Protein AF-A0A7R8VIA2-F1 (afdb_monomer_lite)

Structure (mmCIF, N/CA/C/O backbone):
data_AF-A0A7R8VIA2-F1
#
_entry.id   AF-A0A7R8VIA2-F1
#
loop_
_atom_site.group_PDB
_atom_site.id
_atom_site.type_symbol
_atom_site.label_atom_id
_atom_site.label_alt_id
_atom_site.label_comp_id
_atom_site.label_asym_id
_atom_site.label_entity_id
_atom_site.label_seq_id
_atom_site.pdbx_PDB_ins_code
_atom_site.Cartn_x
_atom_site.Cartn_y
_atom_site.Cartn_z
_atom_site.occupancy
_atom_site.B_iso_or_equiv
_atom_site.auth_seq_id
_atom_site.auth_comp_id
_atom_site.auth_asym_id
_atom_site.auth_atom_id
_atom_site.pdbx_PDB_model_num
ATOM 1 N N . HIS A 1 1 ? 3.087 -1.699 -45.386 1.00 63.28 1 HIS A N 1
ATOM 2 C CA . HIS A 1 1 ? 4.173 -1.044 -44.621 1.00 63.28 1 HIS A CA 1
ATOM 3 C C . HIS A 1 1 ? 3.745 -0.583 -43.228 1.00 63.28 1 HIS A C 1
ATOM 5 O O . HIS A 1 1 ? 4.389 -1.004 -42.278 1.00 63.28 1 HIS A O 1
ATOM 11 N N . LEU A 1 2 ? 2.661 0.191 -43.068 1.00 70.69 2 LEU A N 1
ATOM 12 C CA . LEU A 1 2 ? 2.213 0.675 -41.747 1.00 70.69 2 LEU A CA 1
ATOM 13 C C . LEU A 1 2 ? 1.863 -0.462 -40.761 1.00 70.69 2 LEU A C 1
ATOM 15 O O . LEU A 1 2 ? 2.287 -0.430 -39.614 1.00 70.69 2 LEU A O 1
ATOM 19 N N . THR A 1 3 ? 1.196 -1.522 -41.231 1.00 80.88 3 THR A N 1
ATOM 20 C CA . THR A 1 3 ? 0.827 -2.699 -40.417 1.00 80.88 3 THR A CA 1
ATOM 21 C C . THR A 1 3 ? 2.035 -3.473 -39.882 1.00 80.88 3 THR A C 1
ATOM 23 O O . THR A 1 3 ? 2.008 -3.947 -38.754 1.00 80.88 3 THR A O 1
ATOM 26 N N . ILE A 1 4 ? 3.114 -3.568 -40.668 1.00 80.94 4 ILE A N 1
ATOM 27 C CA . ILE A 1 4 ? 4.344 -4.268 -40.265 1.00 80.94 4 ILE A CA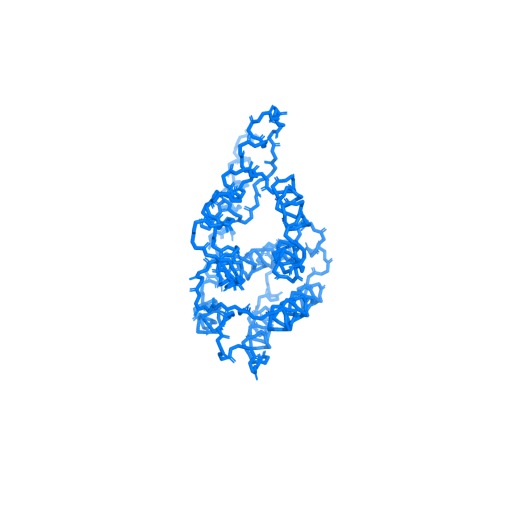 1
ATOM 28 C C . ILE A 1 4 ? 5.070 -3.465 -39.182 1.00 80.94 4 ILE A C 1
ATOM 30 O O . ILE A 1 4 ? 5.525 -4.038 -38.201 1.00 80.94 4 ILE A O 1
ATOM 34 N N . LEU A 1 5 ? 5.137 -2.137 -39.322 1.00 81.75 5 LEU A N 1
ATOM 35 C CA . LEU A 1 5 ? 5.748 -1.272 -38.311 1.00 81.75 5 LEU A CA 1
ATOM 36 C C . LEU A 1 5 ? 4.973 -1.314 -36.986 1.00 81.75 5 LEU A C 1
ATOM 38 O O . LEU A 1 5 ? 5.586 -1.425 -35.930 1.00 81.75 5 LEU A O 1
ATOM 42 N N . VAL A 1 6 ? 3.637 -1.273 -37.045 1.00 87.56 6 VAL A N 1
ATOM 43 C CA . VAL A 1 6 ? 2.776 -1.414 -35.859 1.00 87.56 6 VAL A CA 1
ATOM 44 C C . VAL A 1 6 ? 3.002 -2.767 -35.186 1.00 87.56 6 VAL A C 1
ATOM 46 O O . VAL A 1 6 ? 3.189 -2.811 -33.975 1.00 87.56 6 VAL A O 1
ATOM 49 N N . PHE A 1 7 ? 3.059 -3.850 -35.963 1.00 89.94 7 PHE A N 1
ATOM 50 C CA . PHE A 1 7 ? 3.340 -5.184 -35.435 1.00 89.94 7 PHE A CA 1
ATOM 51 C C . PHE A 1 7 ? 4.703 -5.251 -34.732 1.00 89.94 7 PHE A C 1
ATOM 53 O O . PHE A 1 7 ? 4.770 -5.671 -33.583 1.00 89.94 7 PHE A O 1
ATOM 60 N N . VAL A 1 8 ? 5.771 -4.755 -35.367 1.00 89.56 8 VAL A N 1
ATOM 61 C CA . VAL A 1 8 ? 7.121 -4.742 -34.776 1.00 89.56 8 VAL A CA 1
ATOM 62 C C . VAL A 1 8 ? 7.165 -3.932 -33.478 1.00 89.56 8 VAL A C 1
ATOM 64 O O . VAL A 1 8 ? 7.787 -4.368 -32.513 1.00 89.56 8 VAL A O 1
ATOM 67 N N . ILE A 1 9 ? 6.496 -2.776 -33.424 1.00 89.44 9 ILE A N 1
ATOM 68 C CA . ILE A 1 9 ? 6.427 -1.961 -32.202 1.00 89.44 9 ILE A CA 1
ATOM 69 C C . ILE A 1 9 ? 5.745 -2.737 -31.073 1.00 89.44 9 ILE A C 1
ATOM 71 O O . ILE A 1 9 ? 6.287 -2.777 -29.970 1.00 89.44 9 ILE A O 1
ATOM 75 N N . ILE A 1 10 ? 4.605 -3.375 -31.352 1.00 91.38 10 ILE A N 1
ATOM 76 C CA . ILE A 1 10 ? 3.871 -4.175 -30.363 1.00 91.38 10 ILE A CA 1
ATOM 77 C C . ILE A 1 10 ? 4.747 -5.320 -29.850 1.00 91.38 10 ILE A C 1
ATOM 79 O O . ILE A 1 10 ? 4.880 -5.482 -28.642 1.00 91.38 10 ILE A O 1
ATOM 83 N N . THR A 1 11 ? 5.403 -6.069 -30.740 1.00 92.00 11 THR A N 1
ATOM 84 C CA . THR A 1 11 ? 6.266 -7.192 -30.344 1.00 92.00 11 THR A CA 1
ATOM 85 C C . THR A 1 11 ? 7.438 -6.739 -29.472 1.00 92.00 11 THR A C 1
ATOM 87 O O . THR A 1 11 ? 7.753 -7.384 -28.478 1.00 92.00 11 THR A O 1
ATOM 90 N N . VAL A 1 12 ? 8.078 -5.612 -29.801 1.00 91.06 12 VAL A N 1
ATOM 91 C CA . VAL A 1 12 ? 9.189 -5.075 -28.995 1.00 91.06 12 VAL A CA 1
ATOM 92 C C . VAL A 1 12 ? 8.703 -4.563 -27.636 1.00 91.06 12 VAL A C 1
ATOM 94 O O . VAL A 1 12 ? 9.419 -4.702 -26.647 1.00 91.06 12 VAL A O 1
ATOM 97 N N . GLN A 1 13 ? 7.501 -3.984 -27.566 1.00 92.06 13 GLN A N 1
ATOM 98 C CA . GLN A 1 13 ? 6.890 -3.576 -26.298 1.00 92.06 13 GLN A CA 1
ATOM 99 C C . GLN A 1 13 ? 6.560 -4.786 -25.424 1.00 92.06 13 GLN A C 1
ATOM 101 O O . GLN A 1 13 ? 6.952 -4.795 -24.267 1.00 92.06 13 GLN A O 1
ATOM 106 N N . GLN A 1 14 ? 5.954 -5.833 -25.985 1.00 93.56 14 GLN A N 1
ATOM 107 C CA . GLN A 1 14 ? 5.683 -7.079 -25.262 1.00 93.56 14 GLN A CA 1
ATOM 108 C C . GLN A 1 14 ? 6.968 -7.708 -24.716 1.00 93.56 14 GLN A C 1
ATOM 110 O O . GLN A 1 14 ? 7.038 -8.032 -23.537 1.00 93.56 14 GLN A O 1
ATOM 115 N N . LEU A 1 15 ? 8.023 -7.777 -25.536 1.00 94.06 15 LEU A N 1
ATOM 116 C CA . LEU A 1 15 ? 9.321 -8.287 -25.095 1.00 94.06 15 LEU A CA 1
ATOM 117 C C . LEU A 1 15 ? 9.926 -7.440 -23.964 1.00 94.06 15 LEU A C 1
ATOM 119 O O . LEU A 1 15 ? 10.522 -7.984 -23.038 1.00 94.06 15 LEU A O 1
ATOM 123 N N . ARG A 1 16 ? 9.790 -6.108 -24.029 1.00 94.50 16 ARG A N 1
ATOM 124 C CA . ARG A 1 16 ? 10.204 -5.217 -22.934 1.00 94.50 16 ARG A CA 1
ATOM 125 C C . ARG A 1 16 ? 9.416 -5.523 -21.662 1.00 94.50 16 ARG A C 1
ATOM 127 O O . ARG A 1 16 ? 10.020 -5.548 -20.596 1.00 94.50 16 ARG A O 1
ATOM 134 N N . ASP A 1 17 ? 8.106 -5.709 -21.773 1.00 94.44 17 ASP A N 1
ATOM 135 C CA . ASP A 1 17 ? 7.217 -5.905 -20.628 1.00 94.44 17 ASP A CA 1
ATOM 136 C C . ASP A 1 17 ? 7.518 -7.239 -19.930 1.00 94.44 17 ASP A C 1
ATOM 138 O O . ASP A 1 17 ? 7.691 -7.267 -18.714 1.00 94.44 17 ASP A O 1
ATOM 142 N N . GLU A 1 18 ? 7.711 -8.311 -20.703 1.00 95.00 18 GLU A N 1
ATOM 143 C CA . GLU A 1 18 ? 8.155 -9.617 -20.201 1.00 95.00 18 GLU A CA 1
ATOM 144 C C . GLU A 1 18 ? 9.548 -9.538 -19.556 1.00 95.00 18 GLU A C 1
ATOM 146 O O . GLU A 1 18 ? 9.759 -10.032 -18.451 1.00 95.00 18 GLU A O 1
ATOM 151 N N . ALA A 1 19 ? 10.507 -8.864 -20.200 1.00 93.56 19 ALA A N 1
ATOM 152 C CA . ALA A 1 19 ? 11.848 -8.694 -19.641 1.00 93.56 19 ALA A CA 1
ATOM 153 C C . ALA A 1 19 ? 11.838 -7.892 -18.328 1.00 93.56 19 ALA A C 1
ATOM 155 O O . ALA A 1 19 ? 12.558 -8.234 -17.392 1.00 93.56 19 ALA A O 1
ATOM 156 N N . ALA A 1 20 ? 11.015 -6.842 -18.243 1.00 94.81 20 ALA A N 1
ATOM 157 C CA . ALA A 1 20 ? 10.833 -6.067 -17.020 1.00 94.81 20 ALA A CA 1
ATOM 158 C C . ALA A 1 20 ? 10.261 -6.930 -15.888 1.00 94.81 20 ALA A C 1
ATOM 160 O O . ALA A 1 20 ? 10.708 -6.806 -14.750 1.00 94.81 20 ALA A O 1
ATOM 161 N N . GLN A 1 21 ? 9.321 -7.825 -16.204 1.00 94.56 21 GLN A N 1
ATOM 162 C CA . GLN A 1 21 ? 8.771 -8.762 -15.234 1.00 94.56 21 GLN A CA 1
ATOM 163 C C . GLN A 1 21 ? 9.859 -9.680 -14.666 1.00 94.56 21 GLN A C 1
ATOM 165 O O . GLN A 1 21 ? 9.973 -9.764 -13.450 1.00 94.56 21 GLN A O 1
ATOM 170 N N . PHE A 1 22 ? 10.705 -10.289 -15.503 1.00 93.75 22 PHE A N 1
ATOM 171 C CA . PHE A 1 22 ? 11.787 -11.159 -15.017 1.00 93.75 22 PHE A CA 1
ATOM 172 C C . PHE A 1 22 ? 12.770 -10.436 -14.087 1.00 93.75 22 PHE A C 1
ATOM 174 O O . PHE A 1 22 ? 13.149 -10.985 -13.056 1.00 93.75 22 PHE A O 1
ATOM 181 N N . LEU A 1 23 ? 13.142 -9.191 -14.411 1.00 94.00 23 LEU A N 1
ATOM 182 C CA . LEU A 1 23 ? 14.004 -8.377 -13.544 1.00 94.00 23 LEU A CA 1
ATOM 183 C C . LEU A 1 23 ? 13.354 -8.112 -12.179 1.00 94.00 23 LEU A C 1
ATOM 185 O O . LEU A 1 23 ? 14.008 -8.146 -11.140 1.00 94.00 23 LEU A O 1
ATOM 189 N N . LEU A 1 24 ? 12.056 -7.814 -12.165 1.00 96.75 24 LEU A N 1
ATOM 190 C CA . LEU A 1 24 ? 11.350 -7.531 -10.919 1.00 96.75 24 LEU A CA 1
ATOM 191 C C . LEU A 1 24 ? 11.033 -8.804 -10.129 1.00 96.75 24 LEU A C 1
ATOM 193 O O . LEU A 1 24 ? 11.000 -8.748 -8.907 1.00 96.75 24 LEU A O 1
ATOM 197 N N . GLU A 1 25 ? 10.827 -9.947 -10.778 1.00 95.81 25 GLU A N 1
ATOM 198 C CA . GLU A 1 25 ? 10.561 -11.217 -10.095 1.00 95.81 25 GLU A CA 1
ATOM 199 C C . GLU A 1 25 ? 11.692 -11.608 -9.141 1.00 95.81 25 GLU A C 1
ATOM 201 O O . GLU A 1 25 ? 11.410 -11.942 -7.992 1.00 95.81 25 GLU A O 1
ATOM 206 N N . GLU A 1 26 ? 12.949 -11.505 -9.578 1.00 92.69 26 GLU A N 1
ATOM 207 C CA . GLU A 1 26 ? 14.117 -11.793 -8.737 1.00 92.69 26 GLU A CA 1
ATOM 208 C C . GLU A 1 26 ? 14.179 -10.849 -7.526 1.00 92.69 26 GLU A C 1
ATOM 210 O O . GLU A 1 26 ? 14.157 -11.299 -6.379 1.00 92.69 26 GLU A O 1
ATOM 215 N N . ALA A 1 27 ? 14.109 -9.535 -7.768 1.00 95.62 27 ALA A N 1
ATOM 216 C CA . ALA A 1 27 ? 14.149 -8.532 -6.705 1.00 95.62 27 ALA A CA 1
ATOM 217 C C . ALA A 1 27 ? 13.008 -8.693 -5.681 1.00 95.62 27 ALA A C 1
ATOM 219 O O . ALA A 1 27 ? 13.196 -8.512 -4.477 1.00 95.62 27 ALA A O 1
ATOM 220 N N . PHE A 1 28 ? 11.800 -9.035 -6.139 1.00 97.19 28 PHE A N 1
ATOM 221 C CA . PHE A 1 28 ? 10.649 -9.219 -5.254 1.00 97.19 28 PHE A CA 1
ATOM 222 C C . PHE A 1 28 ? 10.644 -10.573 -4.542 1.00 97.19 28 PHE A C 1
ATOM 224 O O . PHE A 1 28 ? 10.012 -10.679 -3.489 1.00 97.19 28 PHE A O 1
ATOM 231 N N . LEU A 1 29 ? 11.340 -11.582 -5.070 1.00 96.75 29 LEU A N 1
ATOM 232 C CA . LEU A 1 29 ? 11.531 -12.856 -4.386 1.00 96.75 29 LEU A CA 1
ATOM 233 C C . LEU A 1 29 ? 12.382 -12.668 -3.124 1.00 96.75 29 LEU A C 1
ATOM 235 O O . LEU A 1 29 ? 11.986 -13.130 -2.053 1.00 96.75 29 LEU A O 1
ATOM 239 N N . ASP A 1 30 ? 13.475 -11.911 -3.227 1.00 96.38 30 ASP A N 1
ATOM 240 C CA . ASP A 1 30 ? 14.340 -11.572 -2.087 1.00 96.38 30 ASP A CA 1
ATOM 241 C C . ASP A 1 30 ? 13.606 -10.751 -1.018 1.00 96.38 30 ASP A C 1
ATOM 243 O O . ASP A 1 30 ? 13.861 -10.871 0.183 1.00 96.38 30 ASP A O 1
ATOM 247 N N . LEU A 1 31 ? 12.644 -9.933 -1.448 1.00 97.62 31 LEU A N 1
ATOM 248 C CA . LEU A 1 31 ? 11.869 -9.050 -0.580 1.00 97.62 31 LEU A CA 1
ATOM 249 C C . LEU A 1 31 ? 10.593 -9.676 -0.013 1.00 97.62 31 LEU A C 1
ATOM 251 O O . LEU A 1 31 ? 9.909 -9.045 0.800 1.00 97.62 31 LEU A O 1
ATOM 255 N N . GLU A 1 32 ? 10.251 -10.904 -0.403 1.00 96.25 32 GLU A N 1
ATOM 256 C CA . GLU A 1 32 ? 8.957 -11.512 -0.085 1.00 96.25 32 GLU A CA 1
ATOM 257 C C . GLU A 1 32 ? 8.703 -11.580 1.430 1.00 96.25 32 GLU A C 1
ATOM 259 O O . GLU A 1 32 ? 7.605 -11.255 1.889 1.00 96.25 32 GLU A O 1
ATOM 264 N N . LEU A 1 33 ? 9.720 -11.914 2.232 1.00 95.38 33 LEU A N 1
ATOM 265 C CA . LEU A 1 33 ? 9.597 -11.957 3.695 1.00 95.38 33 LEU A CA 1
ATOM 266 C C . LEU A 1 33 ? 9.303 -10.575 4.297 1.00 95.38 33 LEU A C 1
ATOM 268 O O . LEU A 1 33 ? 8.494 -10.459 5.218 1.00 95.38 33 LEU A O 1
ATOM 272 N N . HIS A 1 34 ? 9.898 -9.515 3.751 1.00 96.56 34 HIS A N 1
ATOM 273 C CA . HIS A 1 34 ? 9.664 -8.150 4.220 1.00 96.56 34 HIS A CA 1
ATOM 274 C C . HIS A 1 34 ? 8.253 -7.669 3.875 1.00 96.56 34 HIS A C 1
ATOM 276 O O . HIS A 1 34 ? 7.601 -7.046 4.712 1.00 96.56 34 HIS A O 1
ATOM 282 N N . PHE A 1 35 ? 7.727 -8.033 2.701 1.00 96.56 35 PHE A N 1
ATOM 283 C CA . PHE A 1 35 ? 6.322 -7.779 2.370 1.00 96.56 35 PHE A CA 1
ATOM 284 C C . PHE A 1 35 ? 5.353 -8.578 3.247 1.00 96.56 35 PHE A C 1
ATOM 286 O O . PHE A 1 35 ? 4.278 -8.082 3.582 1.00 96.56 35 PHE A O 1
ATOM 293 N N . GLN A 1 36 ? 5.713 -9.801 3.645 1.00 94.81 36 GLN A N 1
ATOM 294 C CA . GLN A 1 36 ? 4.905 -10.601 4.567 1.00 94.81 36 GLN A CA 1
ATOM 295 C C . GLN A 1 36 ? 4.901 -10.040 5.995 1.00 94.81 36 GLN A C 1
ATOM 297 O O . GLN A 1 36 ? 3.915 -10.221 6.712 1.00 94.81 36 GLN A O 1
ATOM 302 N N . ASP A 1 37 ? 5.955 -9.342 6.403 1.00 95.38 37 ASP A N 1
ATOM 303 C CA . ASP A 1 37 ? 6.008 -8.705 7.714 1.00 95.38 37 ASP A CA 1
ATOM 304 C C . ASP A 1 37 ? 5.120 -7.453 7.806 1.00 95.38 37 ASP A C 1
ATOM 306 O O . ASP A 1 37 ? 4.726 -7.089 8.915 1.00 95.38 37 ASP A O 1
ATOM 310 N N . LEU A 1 38 ? 4.763 -6.810 6.687 1.00 96.31 38 LEU A N 1
ATOM 311 C CA . LEU A 1 38 ? 3.926 -5.603 6.681 1.00 96.31 38 LEU A CA 1
ATOM 312 C C . LEU A 1 38 ? 2.567 -5.829 7.361 1.00 96.31 38 LEU A C 1
ATOM 314 O O . LEU A 1 38 ? 1.916 -6.858 7.177 1.00 96.31 38 LEU A O 1
ATOM 318 N N . VAL A 1 39 ? 2.119 -4.821 8.118 1.00 94.81 39 VAL A N 1
ATOM 319 C CA . VAL A 1 39 ? 0.818 -4.815 8.819 1.00 94.81 39 VAL A CA 1
ATOM 320 C C . VAL A 1 39 ? 0.647 -6.031 9.751 1.00 94.81 39 VAL A C 1
ATOM 322 O O . VAL A 1 39 ? -0.419 -6.634 9.876 1.00 94.81 39 VAL A O 1
ATOM 325 N N . THR A 1 40 ? 1.732 -6.404 10.431 1.00 94.19 40 THR A N 1
ATOM 326 C CA . THR A 1 40 ? 1.758 -7.414 11.500 1.00 94.19 40 THR A CA 1
ATOM 327 C C . THR A 1 40 ? 2.183 -6.788 12.829 1.00 94.19 40 THR A C 1
ATOM 329 O O . THR A 1 40 ? 2.677 -5.659 12.875 1.00 94.19 40 THR A O 1
ATOM 332 N N . SER A 1 41 ? 2.070 -7.537 13.931 1.00 90.38 41 SER A N 1
ATOM 333 C CA . SER A 1 41 ? 2.577 -7.093 15.238 1.00 90.38 41 SER A CA 1
ATOM 334 C C . SER A 1 41 ? 4.087 -6.825 15.227 1.00 90.38 41 SER A C 1
ATOM 336 O O . SER A 1 41 ? 4.547 -5.915 15.908 1.00 90.38 41 SER A O 1
ATOM 338 N N . LYS A 1 42 ? 4.862 -7.577 14.429 1.00 90.06 42 LYS A N 1
ATOM 339 C CA . LYS A 1 42 ? 6.310 -7.367 14.267 1.00 90.06 42 LYS A CA 1
ATOM 340 C C . LYS A 1 42 ? 6.602 -6.043 13.561 1.00 90.06 42 LYS A C 1
ATOM 342 O O . LYS A 1 42 ? 7.511 -5.321 13.963 1.00 90.06 42 LYS A O 1
ATOM 347 N N . TRP A 1 43 ? 5.819 -5.721 12.532 1.00 94.94 43 TRP A N 1
ATOM 348 C CA . TRP A 1 43 ? 5.951 -4.468 11.794 1.00 94.94 43 TRP A CA 1
ATOM 349 C C . TRP A 1 43 ? 5.636 -3.248 12.655 1.00 94.94 43 TRP A C 1
ATOM 351 O O . TRP A 1 43 ? 6.352 -2.265 12.543 1.00 94.94 43 TRP A O 1
ATOM 361 N N . LEU A 1 44 ? 4.659 -3.301 13.568 1.00 91.31 44 LEU A N 1
ATOM 362 C CA . LEU A 1 44 ? 4.365 -2.159 14.448 1.00 91.31 44 LEU A CA 1
ATOM 363 C C . LEU A 1 44 ? 5.593 -1.667 15.219 1.00 91.31 44 LEU A C 1
ATOM 365 O O . LEU A 1 44 ? 5.842 -0.467 15.283 1.00 91.31 44 LEU A O 1
ATOM 369 N N . ALA A 1 45 ? 6.396 -2.596 15.734 1.00 89.94 45 ALA A N 1
ATOM 370 C CA . ALA A 1 45 ? 7.572 -2.285 16.538 1.00 89.94 45 ALA A CA 1
ATOM 371 C C . ALA A 1 45 ? 8.835 -1.960 15.714 1.00 89.94 45 ALA A C 1
ATOM 373 O O . ALA A 1 45 ? 9.902 -1.771 16.297 1.00 89.94 45 ALA A O 1
ATOM 374 N N . SER A 1 46 ? 8.770 -1.938 14.376 1.00 92.62 46 SER A N 1
ATOM 375 C CA . SER A 1 46 ? 9.968 -1.879 13.532 1.00 92.62 46 SER A CA 1
ATOM 376 C C . SER A 1 46 ? 9.769 -1.111 12.225 1.00 92.62 46 SER A C 1
ATOM 378 O O . SER A 1 46 ? 8.739 -1.222 11.570 1.00 92.62 46 SER A O 1
ATOM 380 N N . SER A 1 47 ? 10.776 -0.354 11.785 1.00 91.06 47 SER A N 1
ATOM 381 C CA . SER A 1 47 ? 10.831 0.205 10.421 1.00 91.06 47 SER A CA 1
ATOM 382 C C . SER A 1 47 ? 11.555 -0.706 9.422 1.00 91.06 47 SER A C 1
ATOM 384 O O . SER A 1 47 ? 11.507 -0.450 8.221 1.00 91.06 47 SER A O 1
ATOM 386 N N . ILE A 1 48 ? 12.164 -1.801 9.900 1.00 95.00 48 ILE A N 1
ATOM 387 C CA . ILE A 1 48 ? 13.049 -2.673 9.113 1.00 95.00 48 ILE A CA 1
ATOM 388 C C . ILE A 1 48 ? 12.412 -3.147 7.799 1.00 95.00 48 ILE A C 1
ATOM 390 O O . ILE A 1 48 ? 13.119 -3.105 6.793 1.00 95.00 48 ILE A O 1
ATOM 394 N N . PRO A 1 49 ? 11.132 -3.580 7.740 1.00 95.69 49 PRO A N 1
ATOM 395 C CA . PRO A 1 49 ? 10.571 -4.083 6.488 1.00 95.69 49 PRO A CA 1
ATOM 396 C C . PRO A 1 49 ? 10.634 -3.061 5.348 1.00 95.69 49 PRO A C 1
ATOM 398 O O . PRO A 1 49 ? 11.145 -3.378 4.278 1.00 95.69 49 PRO A O 1
ATOM 401 N N . VAL A 1 50 ? 10.179 -1.825 5.578 1.00 97.12 50 VAL A N 1
ATOM 402 C CA . V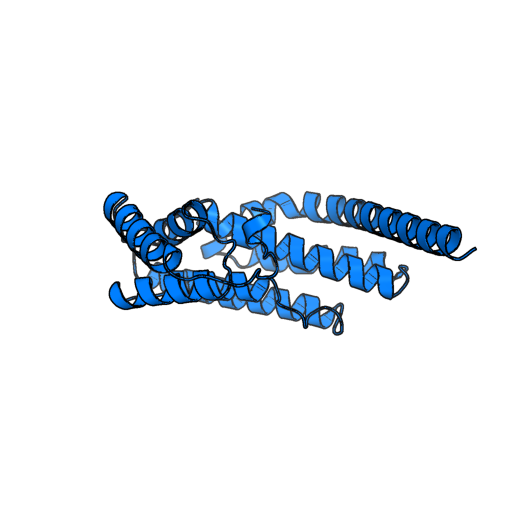AL A 1 50 ? 10.146 -0.787 4.533 1.00 97.12 50 VAL A CA 1
ATOM 403 C C . VAL A 1 50 ? 11.535 -0.235 4.234 1.00 97.12 50 VAL A C 1
ATOM 405 O O . VAL A 1 50 ? 11.847 -0.003 3.065 1.00 97.12 50 VAL A O 1
ATOM 408 N N . ASP A 1 51 ? 12.386 -0.089 5.251 1.00 97.44 51 ASP A N 1
ATOM 409 C CA . ASP A 1 51 ? 13.778 0.326 5.059 1.00 97.44 51 ASP A CA 1
ATOM 410 C C . ASP A 1 51 ? 14.525 -0.679 4.167 1.00 97.44 51 ASP A C 1
ATOM 412 O O . ASP A 1 51 ? 15.171 -0.284 3.197 1.00 97.44 51 ASP A O 1
ATOM 416 N N . THR A 1 52 ? 14.359 -1.980 4.432 1.00 97.69 52 THR A N 1
ATOM 417 C CA . THR A 1 52 ? 14.997 -3.051 3.650 1.00 97.69 52 THR A CA 1
ATOM 418 C C . THR A 1 52 ? 14.447 -3.107 2.228 1.00 97.69 52 THR A C 1
ATOM 420 O O . THR A 1 52 ? 15.230 -3.163 1.289 1.00 97.69 52 THR A O 1
ATOM 423 N N . ILE A 1 53 ? 13.123 -2.995 2.048 1.00 97.94 53 ILE A N 1
ATOM 424 C CA . ILE A 1 53 ? 12.505 -2.912 0.712 1.00 97.94 53 ILE A CA 1
ATOM 425 C C . ILE A 1 53 ? 13.132 -1.781 -0.110 1.00 97.94 53 ILE A C 1
ATOM 427 O O . ILE A 1 53 ? 13.479 -1.994 -1.268 1.00 97.94 53 ILE A O 1
ATOM 431 N N . CYS A 1 54 ? 13.296 -0.589 0.473 1.00 97.88 54 CYS A N 1
ATOM 432 C CA . CYS A 1 54 ? 13.873 0.545 -0.247 1.00 97.88 54 CYS A CA 1
ATOM 433 C C . CYS A 1 54 ? 15.348 0.315 -0.602 1.00 97.88 54 CYS A C 1
ATOM 435 O O . CYS A 1 54 ? 15.727 0.582 -1.736 1.00 97.88 54 CYS A O 1
ATOM 437 N N . VAL A 1 55 ? 16.162 -0.177 0.339 1.00 97.81 55 VAL A N 1
ATOM 438 C CA . VAL A 1 55 ? 17.603 -0.401 0.118 1.00 97.81 55 VAL A CA 1
ATOM 439 C C . VAL A 1 55 ? 17.842 -1.500 -0.914 1.00 97.81 55 VAL A C 1
ATOM 441 O O . VAL A 1 55 ? 18.571 -1.281 -1.872 1.00 97.81 55 VAL A O 1
ATOM 444 N N . THR A 1 56 ? 17.180 -2.649 -0.786 1.00 97.75 56 THR A N 1
ATOM 445 C CA . THR A 1 56 ? 17.349 -3.749 -1.743 1.00 97.75 56 THR A CA 1
ATOM 446 C C . THR A 1 56 ? 16.892 -3.341 -3.141 1.00 97.75 56 THR A C 1
ATOM 448 O O . THR A 1 56 ? 17.609 -3.581 -4.105 1.00 97.75 56 THR A O 1
ATOM 451 N N . LEU A 1 57 ? 15.736 -2.674 -3.281 1.00 97.69 57 LEU A N 1
ATOM 452 C CA . LEU A 1 57 ? 15.313 -2.169 -4.592 1.00 97.69 57 LEU A CA 1
ATOM 453 C C . LEU A 1 57 ? 16.290 -1.129 -5.150 1.00 97.69 57 LEU A C 1
ATOM 455 O O . LEU A 1 57 ? 16.480 -1.081 -6.361 1.00 97.69 57 LEU A O 1
ATOM 459 N N . GLU A 1 58 ? 16.905 -0.300 -4.303 1.00 97.25 58 GLU A N 1
ATOM 460 C CA . GLU A 1 58 ? 17.936 0.646 -4.733 1.00 97.25 58 GLU A CA 1
ATOM 461 C C . GLU A 1 58 ? 19.146 -0.065 -5.346 1.00 97.25 58 GLU A C 1
ATOM 463 O O . GLU A 1 58 ? 19.583 0.337 -6.426 1.00 97.25 58 GLU A O 1
ATOM 468 N N . ASP A 1 59 ? 19.625 -1.136 -4.710 1.00 96.94 59 ASP A N 1
ATOM 469 C CA . ASP A 1 59 ? 20.741 -1.945 -5.209 1.00 96.94 59 ASP A CA 1
ATOM 470 C C . ASP A 1 59 ? 20.401 -2.564 -6.577 1.00 96.94 59 ASP A C 1
ATOM 472 O O . ASP A 1 59 ? 21.130 -2.361 -7.548 1.00 96.94 59 ASP A O 1
ATOM 476 N N . TYR A 1 60 ? 19.229 -3.199 -6.708 1.00 96.69 60 TYR A N 1
ATOM 477 C CA . TYR A 1 60 ? 18.758 -3.746 -7.990 1.00 96.69 60 TYR A CA 1
ATOM 478 C C . TYR A 1 60 ? 18.619 -2.666 -9.075 1.00 96.69 60 TYR A C 1
ATOM 480 O O . TYR A 1 60 ? 19.014 -2.855 -10.227 1.00 96.69 60 TYR A O 1
ATOM 488 N N . PHE A 1 61 ? 18.069 -1.497 -8.737 1.00 95.56 61 PHE A N 1
ATOM 489 C CA . PHE A 1 61 ? 17.909 -0.411 -9.707 1.00 95.56 61 PHE A CA 1
ATOM 490 C C . PHE A 1 61 ? 19.242 0.206 -10.131 1.00 95.56 61 PHE A C 1
ATOM 492 O O . PHE A 1 61 ? 19.323 0.751 -11.237 1.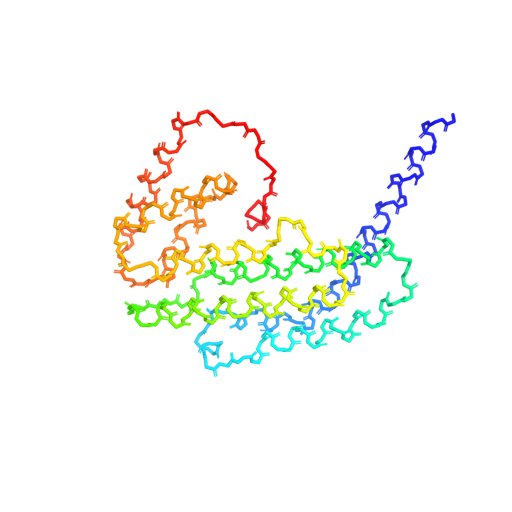00 95.56 61 PHE A O 1
ATOM 499 N N . HIS A 1 62 ? 20.281 0.106 -9.300 1.00 94.69 62 HIS A N 1
ATOM 500 C CA . HIS A 1 62 ? 21.631 0.495 -9.682 1.00 94.69 62 HIS A CA 1
ATOM 501 C C . HIS A 1 62 ? 22.159 -0.382 -10.821 1.00 94.69 62 HIS A C 1
ATOM 503 O O . HIS A 1 62 ? 22.696 0.147 -11.794 1.00 94.69 62 HIS A O 1
ATOM 509 N N . ASP A 1 63 ? 21.906 -1.690 -10.774 1.00 92.25 63 ASP A N 1
ATOM 510 C CA . ASP A 1 63 ? 22.282 -2.617 -11.848 1.00 92.25 63 ASP A CA 1
ATOM 511 C C . ASP A 1 63 ? 21.453 -2.390 -13.126 1.00 92.25 63 ASP A C 1
ATOM 513 O O . ASP A 1 63 ? 21.927 -2.578 -14.253 1.00 92.25 63 ASP A O 1
ATOM 517 N N . TYR A 1 64 ? 20.221 -1.889 -12.985 1.00 92.75 64 TYR A N 1
ATOM 518 C CA . TYR A 1 64 ? 19.334 -1.589 -14.116 1.00 92.75 64 TYR A CA 1
ATOM 519 C C . TYR A 1 64 ? 19.682 -0.283 -14.844 1.00 92.75 64 TYR A C 1
ATOM 521 O O . TYR A 1 64 ? 19.070 0.022 -15.873 1.00 92.75 64 TYR A O 1
ATOM 529 N N . VAL A 1 65 ? 20.688 0.474 -14.385 1.00 85.00 65 VAL A N 1
ATOM 530 C CA . VAL A 1 65 ? 21.126 1.746 -14.997 1.00 85.00 65 VAL A CA 1
ATOM 531 C C . VAL A 1 65 ? 21.525 1.606 -16.473 1.00 85.00 65 VAL A C 1
ATOM 533 O O . VAL A 1 65 ? 21.496 2.574 -17.234 1.00 85.00 65 VAL A O 1
ATOM 536 N N . HIS A 1 66 ? 21.877 0.393 -16.906 1.00 90.12 66 HIS A N 1
ATOM 537 C CA . HIS A 1 66 ? 22.245 0.093 -18.289 1.00 90.12 66 HIS A CA 1
ATOM 538 C C . HIS A 1 66 ? 21.046 -0.002 -19.245 1.00 90.12 66 HIS A C 1
ATOM 540 O O . HIS A 1 66 ? 21.228 -0.005 -20.469 1.00 90.12 66 HIS A O 1
ATOM 546 N N . LEU A 1 67 ? 19.817 -0.053 -18.724 1.00 93.00 67 LEU A N 1
ATOM 547 C CA . LEU A 1 67 ? 18.615 -0.011 -19.544 1.00 93.00 67 LEU A CA 1
ATOM 548 C C . LEU A 1 67 ? 18.496 1.332 -20.273 1.00 93.00 67 LEU A C 1
ATOM 550 O O . LEU A 1 67 ? 18.855 2.403 -19.784 1.00 93.00 67 LEU A O 1
ATOM 554 N N . ARG A 1 68 ? 17.906 1.299 -21.471 1.00 93.69 68 ARG A N 1
ATOM 555 C CA . ARG A 1 68 ? 17.472 2.534 -22.137 1.00 93.69 68 ARG A CA 1
ATOM 556 C C . ARG A 1 68 ? 16.484 3.265 -21.229 1.00 93.69 68 ARG A C 1
ATOM 558 O O . ARG A 1 68 ? 15.581 2.631 -20.699 1.00 93.69 68 ARG A O 1
ATOM 565 N N . LEU A 1 69 ? 16.586 4.594 -21.156 1.00 91.56 69 LEU A N 1
ATOM 566 C CA . LEU A 1 69 ? 15.792 5.432 -20.243 1.00 91.56 69 LEU A CA 1
ATOM 567 C C . LEU A 1 69 ? 14.290 5.094 -20.226 1.00 91.56 69 LEU A C 1
ATOM 569 O O . LEU A 1 69 ? 13.713 4.953 -19.162 1.00 91.56 69 LEU A O 1
ATOM 573 N N . ARG A 1 70 ? 13.661 4.892 -21.394 1.00 90.56 70 ARG A N 1
ATOM 574 C CA . ARG A 1 70 ? 12.231 4.532 -21.474 1.00 90.56 70 ARG A CA 1
ATOM 575 C C . ARG A 1 70 ? 11.900 3.152 -20.895 1.00 90.56 70 ARG A C 1
ATOM 577 O O . ARG A 1 70 ? 10.782 2.948 -20.442 1.00 90.56 70 ARG A O 1
ATOM 584 N N . ASN A 1 71 ? 12.836 2.209 -20.964 1.00 93.25 71 ASN A N 1
ATOM 585 C CA . ASN A 1 71 ? 12.675 0.876 -20.388 1.00 93.25 71 ASN A CA 1
ATOM 586 C C . ASN A 1 71 ? 12.947 0.916 -18.885 1.00 93.25 71 ASN A C 1
ATOM 588 O O . ASN A 1 71 ? 12.211 0.290 -18.139 1.00 93.25 71 ASN A O 1
ATOM 592 N N . PHE A 1 72 ? 13.938 1.697 -18.446 1.00 94.19 72 PHE A N 1
ATOM 593 C CA . PHE A 1 72 ? 14.170 1.955 -17.027 1.00 94.19 72 PHE A CA 1
ATOM 594 C C . PHE A 1 72 ? 12.937 2.602 -16.381 1.00 94.19 72 PHE A C 1
ATOM 596 O O . PHE A 1 72 ? 12.394 2.059 -15.429 1.00 94.19 72 PHE A O 1
ATOM 603 N N . ASP A 1 73 ? 12.416 3.687 -16.963 1.00 92.81 73 ASP A N 1
ATOM 604 C CA . ASP A 1 73 ? 11.198 4.356 -16.488 1.00 92.81 73 ASP A CA 1
ATOM 605 C C . ASP A 1 73 ? 10.001 3.385 -16.405 1.00 92.81 73 ASP A C 1
ATOM 607 O O . ASP A 1 73 ? 9.215 3.448 -15.460 1.00 92.81 73 ASP A O 1
ATOM 611 N N . TYR A 1 74 ? 9.882 2.460 -17.367 1.00 93.12 74 TYR A N 1
ATOM 612 C CA . TYR A 1 74 ? 8.861 1.410 -17.350 1.00 93.12 74 TYR A CA 1
ATOM 613 C C . TYR A 1 74 ? 9.061 0.424 -16.189 1.00 93.12 74 TYR A C 1
ATOM 615 O O . TYR A 1 74 ? 8.129 0.203 -15.424 1.00 93.12 74 TYR A O 1
ATOM 623 N N . VAL A 1 75 ? 10.276 -0.106 -15.999 1.00 95.38 75 VAL A N 1
ATOM 624 C CA . VAL A 1 75 ? 10.609 -1.002 -14.874 1.00 95.38 75 VAL A CA 1
ATOM 625 C C . VAL A 1 75 ? 10.315 -0.328 -13.531 1.00 95.38 75 VAL A C 1
ATOM 627 O O . VAL A 1 75 ? 9.725 -0.945 -12.649 1.00 95.38 75 VAL A O 1
ATOM 630 N N . ILE A 1 76 ? 10.657 0.955 -13.379 1.00 94.81 76 ILE A N 1
ATOM 631 C CA . ILE A 1 76 ? 10.381 1.702 -12.148 1.00 94.81 76 ILE A CA 1
ATOM 632 C C . ILE A 1 76 ? 8.875 1.908 -11.928 1.00 94.81 76 ILE A C 1
ATOM 634 O O . ILE A 1 76 ? 8.410 1.826 -10.791 1.00 94.81 76 ILE A O 1
ATOM 638 N N . SER A 1 77 ? 8.101 2.147 -12.990 1.00 93.38 77 SER A N 1
ATOM 639 C CA . SER A 1 77 ? 6.635 2.222 -12.912 1.00 93.38 77 SER A CA 1
ATOM 640 C C . SER A 1 77 ? 6.031 0.897 -12.440 1.00 93.38 77 SER A C 1
ATOM 642 O O . SER A 1 77 ? 5.206 0.879 -11.526 1.00 93.38 77 SER A O 1
ATOM 644 N N . GLU A 1 78 ? 6.482 -0.221 -13.008 1.00 94.06 78 GLU A N 1
ATOM 645 C CA . GLU A 1 78 ? 6.004 -1.550 -12.621 1.00 94.06 78 GLU A CA 1
ATOM 646 C C . GLU A 1 78 ? 6.411 -1.909 -11.189 1.00 94.06 78 GLU A C 1
ATOM 648 O O . GLU A 1 78 ? 5.594 -2.413 -10.419 1.00 94.06 78 GLU A O 1
ATOM 653 N N . ALA A 1 79 ? 7.625 -1.549 -10.770 1.00 95.69 79 ALA A N 1
ATOM 654 C CA . ALA A 1 79 ? 8.054 -1.722 -9.388 1.00 95.69 79 ALA A CA 1
ATOM 655 C C . ALA A 1 79 ? 7.188 -0.917 -8.407 1.00 95.69 79 ALA A C 1
ATOM 657 O O . ALA A 1 79 ? 6.782 -1.454 -7.376 1.00 95.69 79 ALA A O 1
ATOM 658 N N . GLN A 1 80 ? 6.848 0.342 -8.723 1.00 94.44 80 GLN A N 1
ATOM 659 C CA . GLN A 1 80 ? 5.925 1.142 -7.903 1.00 94.44 80 GLN A CA 1
ATOM 660 C C . GLN A 1 80 ? 4.575 0.440 -7.736 1.00 94.44 80 GLN A C 1
ATOM 662 O O . GLN A 1 80 ? 4.077 0.324 -6.612 1.00 94.44 80 GLN A O 1
ATOM 667 N N . ASN A 1 81 ? 4.012 -0.062 -8.839 1.00 93.25 81 ASN A N 1
ATOM 668 C CA . ASN A 1 81 ? 2.749 -0.795 -8.843 1.00 93.25 81 ASN A CA 1
ATOM 669 C C . ASN A 1 81 ? 2.828 -2.064 -7.985 1.00 93.25 81 ASN A C 1
ATOM 671 O O . ASN A 1 81 ? 1.940 -2.303 -7.166 1.00 93.25 81 ASN A O 1
ATOM 675 N N . LEU A 1 82 ? 3.903 -2.847 -8.108 1.00 95.75 82 LEU A N 1
ATOM 676 C CA . LEU A 1 82 ? 4.106 -4.067 -7.324 1.00 95.75 82 LEU A CA 1
ATOM 677 C C . LEU A 1 82 ? 4.272 -3.787 -5.825 1.00 95.75 82 LEU A C 1
ATOM 679 O O . LEU A 1 82 ? 3.634 -4.465 -5.015 1.00 95.75 82 LEU A O 1
ATOM 683 N N . VAL A 1 83 ? 5.066 -2.779 -5.437 1.00 96.88 83 VAL A N 1
ATOM 684 C CA . VAL A 1 83 ? 5.208 -2.378 -4.024 1.00 96.88 83 VAL A CA 1
ATOM 685 C C . VAL A 1 83 ? 3.856 -1.944 -3.465 1.00 96.88 83 VAL A C 1
ATOM 687 O O . VAL A 1 83 ? 3.437 -2.426 -2.411 1.00 96.88 83 VAL A O 1
ATOM 690 N N . GLY A 1 84 ? 3.141 -1.087 -4.197 1.00 95.69 84 GLY A N 1
ATOM 691 C CA . GLY A 1 84 ? 1.800 -0.650 -3.831 1.00 95.69 84 GLY A CA 1
ATOM 692 C C . GLY A 1 84 ? 0.834 -1.817 -3.648 1.00 95.69 84 GLY A C 1
ATOM 693 O O . GLY A 1 84 ? 0.167 -1.924 -2.620 1.00 95.69 84 GLY A O 1
ATOM 694 N N . LYS A 1 85 ? 0.819 -2.746 -4.607 1.00 95.56 85 LYS A N 1
ATOM 695 C CA . LYS A 1 85 ? -0.020 -3.945 -4.578 1.00 95.56 85 LYS A CA 1
ATOM 696 C C . LYS A 1 85 ? 0.280 -4.806 -3.357 1.00 95.56 85 LYS A C 1
ATOM 698 O O . LYS A 1 85 ? -0.651 -5.215 -2.665 1.00 95.56 85 LYS A O 1
ATOM 703 N N . LYS A 1 86 ? 1.555 -5.076 -3.066 1.00 97.06 86 LYS A N 1
ATOM 704 C CA . LYS A 1 86 ? 1.971 -5.873 -1.901 1.00 97.06 86 LYS A CA 1
ATOM 705 C C . LYS A 1 86 ? 1.591 -5.186 -0.585 1.00 97.06 86 LYS A C 1
ATOM 707 O O . LYS A 1 86 ? 1.103 -5.864 0.316 1.00 97.06 86 LYS A O 1
ATOM 712 N N . TYR A 1 87 ? 1.737 -3.864 -0.491 1.00 97.38 87 TYR A N 1
ATOM 713 C CA . TYR A 1 87 ? 1.377 -3.104 0.709 1.00 97.38 87 TYR A CA 1
ATOM 714 C C . TYR A 1 87 ? -0.141 -3.092 0.943 1.00 97.38 87 TYR A C 1
ATOM 716 O O . TYR A 1 87 ? -0.601 -3.433 2.033 1.00 97.38 87 TYR A O 1
ATOM 724 N N . VAL A 1 88 ? -0.939 -2.785 -0.087 1.00 96.50 88 VAL A N 1
ATOM 725 C CA . VAL A 1 88 ? -2.409 -2.833 0.011 1.00 96.50 88 VAL A CA 1
ATOM 726 C C . VAL A 1 88 ? -2.879 -4.258 0.314 1.00 96.50 88 VAL A C 1
ATOM 728 O O . VAL A 1 88 ? -3.713 -4.454 1.195 1.00 96.50 88 VAL A O 1
ATOM 731 N N . SER A 1 89 ? -2.282 -5.274 -0.322 1.00 96.44 89 SER A N 1
ATOM 732 C CA . SER A 1 89 ? -2.547 -6.681 0.013 1.00 96.44 89 SER A CA 1
ATOM 733 C C . SER A 1 89 ? -2.299 -6.965 1.494 1.00 96.44 89 SER A C 1
ATOM 735 O O . SER A 1 89 ? -3.093 -7.654 2.125 1.00 96.44 89 SER A O 1
ATOM 737 N N . ALA A 1 90 ? -1.202 -6.458 2.066 1.00 96.19 90 ALA A N 1
ATOM 738 C CA . ALA A 1 90 ? -0.887 -6.656 3.478 1.00 96.19 90 ALA A CA 1
ATOM 739 C C . ALA A 1 90 ? -1.950 -6.025 4.392 1.00 96.19 90 ALA A C 1
ATOM 741 O O . ALA A 1 90 ? -2.392 -6.676 5.339 1.00 96.19 90 ALA A O 1
ATOM 742 N N . MET A 1 91 ? -2.432 -4.822 4.058 1.00 96.06 91 MET A N 1
ATOM 743 C CA . MET A 1 91 ? -3.532 -4.172 4.781 1.00 96.06 91 MET A CA 1
ATOM 744 C C . MET A 1 91 ? -4.830 -4.992 4.727 1.00 96.06 91 MET A C 1
ATOM 746 O O . MET A 1 91 ? -5.501 -5.148 5.745 1.00 96.06 91 MET A O 1
ATOM 750 N N . LEU A 1 92 ? -5.166 -5.562 3.566 1.00 94.94 92 LEU A N 1
ATOM 751 C CA . LEU A 1 92 ? -6.422 -6.293 3.352 1.00 94.94 92 LEU A CA 1
ATOM 752 C C . LEU A 1 92 ? -6.368 -7.785 3.739 1.00 94.94 92 LEU A C 1
ATOM 754 O O . LEU A 1 92 ? -7.388 -8.463 3.729 1.00 94.94 92 LEU A O 1
ATOM 758 N N . ARG A 1 93 ? -5.208 -8.332 4.119 1.00 90.12 93 ARG A N 1
ATOM 759 C CA . ARG A 1 93 ? -5.064 -9.751 4.520 1.00 90.12 93 ARG A CA 1
ATOM 760 C C . ARG A 1 93 ? -5.490 -10.053 5.961 1.00 90.12 93 ARG A C 1
ATOM 762 O O . ARG A 1 93 ? -5.462 -11.217 6.356 1.00 90.12 93 ARG A O 1
ATOM 769 N N . LYS A 1 94 ? -5.826 -9.028 6.752 1.00 77.94 94 LYS A N 1
ATOM 770 C CA . LYS A 1 94 ? -6.277 -9.124 8.153 1.00 77.94 94 LYS A CA 1
ATOM 771 C C . LYS A 1 94 ? -5.433 -10.076 9.026 1.00 77.94 94 LYS A C 1
ATOM 773 O O . LYS A 1 94 ? -5.923 -11.070 9.563 1.00 77.94 94 LYS A O 1
ATOM 778 N N . ARG A 1 95 ? -4.147 -9.755 9.203 1.00 83.44 95 ARG A N 1
ATOM 779 C CA . ARG A 1 95 ? -3.229 -10.498 10.099 1.00 83.44 95 ARG A CA 1
ATOM 780 C C . ARG A 1 95 ? -3.234 -9.999 11.546 1.00 83.44 95 ARG A C 1
ATOM 782 O O . ARG A 1 95 ? -2.768 -10.697 12.441 1.00 83.44 95 ARG A O 1
ATOM 789 N N . ILE A 1 96 ? -3.765 -8.802 11.766 1.00 91.31 96 ILE A N 1
ATOM 790 C CA . ILE A 1 96 ? -3.892 -8.136 13.061 1.00 91.31 96 ILE A CA 1
ATOM 791 C C . ILE A 1 96 ? -5.202 -7.335 13.080 1.00 91.31 96 ILE A C 1
ATOM 793 O O . ILE A 1 96 ? -5.855 -7.179 12.049 1.00 91.31 96 ILE A O 1
ATOM 797 N N . SER A 1 97 ? -5.598 -6.851 14.253 1.00 90.94 97 SER A N 1
ATOM 798 C CA . SER A 1 97 ? -6.665 -5.868 14.426 1.00 90.94 97 SER A CA 1
ATOM 799 C C . SER A 1 97 ? -6.259 -4.839 15.481 1.00 90.94 97 SER A C 1
ATOM 801 O O . SER A 1 97 ? -5.768 -5.249 16.535 1.00 90.94 97 SER A O 1
ATOM 803 N N . PHE A 1 98 ? -6.504 -3.556 15.231 1.00 92.69 98 PHE A N 1
ATOM 804 C CA . PHE A 1 98 ? -6.116 -2.438 16.102 1.00 92.69 98 PHE A CA 1
ATOM 805 C C . PHE A 1 98 ? -7.285 -1.992 16.988 1.00 92.69 98 PHE A C 1
ATOM 807 O O . PHE A 1 98 ? -8.007 -1.067 16.651 1.00 92.69 98 PHE A O 1
ATOM 814 N N . LYS A 1 99 ? -7.526 -2.681 18.101 1.00 88.56 99 LYS A N 1
ATOM 815 C CA . LYS A 1 99 ? -8.802 -2.605 18.834 1.00 88.56 99 LYS A CA 1
ATOM 816 C C . LYS A 1 99 ? -9.072 -1.243 19.469 1.00 88.56 99 LYS A C 1
ATOM 818 O O . LYS A 1 99 ? -10.231 -0.918 19.719 1.00 88.56 99 LYS A O 1
ATOM 823 N N . THR A 1 100 ? -8.028 -0.478 19.780 1.00 92.81 100 THR A N 1
ATOM 824 C CA . THR A 1 100 ? -8.168 0.857 20.371 1.00 92.81 100 THR A CA 1
ATOM 825 C C . THR A 1 100 ? -8.012 1.946 19.317 1.00 92.81 100 THR A C 1
ATOM 827 O O . THR A 1 100 ? -7.439 1.753 18.241 1.00 92.81 100 THR A O 1
ATOM 830 N N . TYR A 1 101 ? -8.538 3.133 19.611 1.00 93.25 101 TYR A N 1
ATOM 831 C CA . TYR A 1 101 ? -8.316 4.290 18.753 1.00 93.25 101 TYR A CA 1
ATOM 832 C C . TYR A 1 101 ? -6.826 4.647 18.657 1.00 93.25 101 TYR A C 1
ATOM 834 O O . TYR A 1 101 ? -6.328 4.898 17.562 1.00 93.25 101 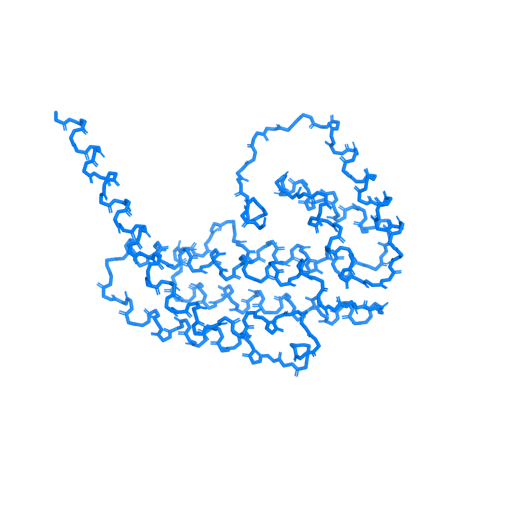TYR A O 1
ATOM 842 N N . GLU A 1 102 ? -6.103 4.591 19.773 1.00 94.44 102 GLU A N 1
ATOM 843 C CA . GLU A 1 102 ? -4.673 4.878 19.841 1.00 94.44 102 GLU A CA 1
ATOM 844 C C . GLU A 1 102 ? -3.865 3.930 18.946 1.00 94.44 102 GLU A C 1
ATOM 846 O O . GLU A 1 102 ? -3.051 4.403 18.153 1.00 94.44 102 GLU A O 1
ATOM 851 N N . GLU A 1 103 ? -4.144 2.621 18.994 1.00 94.44 103 GLU A N 1
ATOM 852 C CA . GLU A 1 103 ? -3.499 1.621 18.130 1.00 94.44 103 GLU A CA 1
ATOM 853 C C . GLU A 1 103 ? -3.759 1.909 16.645 1.00 94.44 103 GLU A C 1
ATOM 855 O O . GLU A 1 103 ? -2.837 1.863 15.828 1.00 94.44 103 GLU A O 1
ATOM 860 N N . ARG A 1 104 ? -5.004 2.246 16.279 1.00 95.00 104 ARG A N 1
ATOM 861 C CA . ARG A 1 104 ? -5.368 2.587 14.890 1.00 95.00 104 ARG A CA 1
ATOM 862 C C . ARG A 1 104 ? -4.669 3.837 14.409 1.00 95.00 104 ARG A C 1
ATOM 864 O O . ARG A 1 104 ? -4.166 3.870 13.288 1.00 95.00 104 ARG A O 1
ATOM 871 N N . LYS A 1 105 ? -4.642 4.864 15.253 1.00 95.69 105 LYS A N 1
ATOM 872 C CA . LYS A 1 105 ? -3.993 6.135 14.957 1.00 95.69 105 LYS A CA 1
ATOM 873 C C . LYS A 1 105 ? -2.494 5.941 14.764 1.00 95.69 105 LYS A C 1
ATOM 875 O O . LYS A 1 105 ? -1.953 6.441 13.782 1.00 95.69 105 LYS A O 1
ATOM 880 N N . GLU A 1 106 ? -1.831 5.200 15.648 1.00 96.00 106 GLU A N 1
ATOM 881 C CA . GLU A 1 106 ? -0.403 4.894 15.526 1.00 96.00 106 GLU A CA 1
ATOM 882 C C . GLU A 1 106 ? -0.105 4.093 14.252 1.00 96.00 106 GLU A C 1
ATOM 884 O O . GLU A 1 106 ? 0.768 4.479 13.469 1.00 96.00 106 GLU A O 1
ATOM 889 N N . ALA A 1 107 ? -0.882 3.038 13.986 1.00 96.44 107 ALA A N 1
ATOM 890 C CA . ALA A 1 107 ? -0.740 2.227 12.782 1.00 96.44 107 ALA A CA 1
ATOM 891 C C . ALA A 1 107 ? -0.939 3.053 11.503 1.00 96.44 107 ALA A C 1
ATOM 893 O O . ALA A 1 107 ? -0.121 2.980 10.587 1.00 96.44 107 ALA A O 1
ATOM 894 N N . ALA A 1 108 ? -1.980 3.886 11.445 1.00 97.25 108 ALA A N 1
ATOM 895 C CA . ALA A 1 108 ? -2.244 4.753 10.302 1.00 97.25 108 ALA A CA 1
ATOM 896 C C . ALA A 1 108 ? -1.135 5.791 10.088 1.00 97.25 108 ALA A C 1
ATOM 898 O O . ALA A 1 108 ? -0.691 5.986 8.960 1.00 97.25 108 ALA A O 1
ATOM 899 N N . LEU A 1 109 ? -0.642 6.434 11.153 1.00 97.44 109 LEU A N 1
ATOM 900 C CA . LEU A 1 109 ? 0.472 7.383 11.056 1.00 97.44 109 LEU A CA 1
ATOM 901 C C . LEU A 1 109 ? 1.745 6.708 10.539 1.00 97.44 109 LEU A C 1
ATOM 903 O O . LEU A 1 109 ? 2.464 7.288 9.723 1.00 97.44 109 LEU A O 1
ATOM 907 N N . LYS A 1 110 ? 2.007 5.470 10.968 1.00 97.81 110 LYS A N 1
ATOM 908 C CA . LYS A 1 110 ? 3.118 4.667 10.458 1.00 97.81 110 LYS A CA 1
ATOM 909 C C . LYS A 1 110 ? 2.940 4.315 8.980 1.00 97.81 110 LYS A C 1
ATOM 911 O O . LYS A 1 110 ? 3.883 4.510 8.218 1.00 97.81 110 LYS A O 1
ATOM 916 N N . ILE A 1 111 ? 1.745 3.895 8.561 1.00 98.06 111 ILE A N 1
ATOM 917 C CA . ILE A 1 111 ? 1.423 3.622 7.149 1.00 98.06 111 ILE A CA 1
ATOM 918 C C . ILE A 1 111 ? 1.635 4.871 6.287 1.00 98.06 111 ILE A C 1
ATOM 920 O O . ILE A 1 111 ? 2.287 4.799 5.250 1.00 98.06 111 ILE A O 1
ATOM 924 N N . LEU A 1 112 ? 1.146 6.033 6.730 1.00 97.88 112 LEU A N 1
ATOM 925 C CA . LEU A 1 112 ? 1.326 7.306 6.024 1.00 97.88 112 LEU A CA 1
ATOM 926 C C . LEU A 1 112 ? 2.807 7.684 5.901 1.00 97.88 112 LEU A C 1
ATOM 928 O O . LEU A 1 112 ? 3.257 8.112 4.836 1.00 97.88 112 LEU A O 1
ATOM 932 N N . LYS A 1 113 ? 3.585 7.497 6.974 1.00 97.88 113 LYS A N 1
ATOM 933 C CA . LYS A 1 113 ? 5.032 7.743 6.969 1.00 97.88 113 LYS A CA 1
ATOM 934 C C . LYS A 1 113 ? 5.753 6.829 5.976 1.00 97.88 113 LYS A C 1
ATOM 936 O O . LYS A 1 113 ? 6.573 7.308 5.198 1.00 97.88 113 LYS A O 1
ATOM 941 N N . GLU A 1 114 ? 5.451 5.536 5.993 1.00 98.06 114 GLU A N 1
ATOM 942 C CA . GLU A 1 114 ? 6.066 4.549 5.100 1.00 98.06 114 GLU A CA 1
ATOM 943 C C . GLU A 1 114 ? 5.663 4.770 3.640 1.00 98.06 114 GLU A C 1
ATOM 945 O O . GLU A 1 114 ? 6.513 4.753 2.755 1.00 98.06 114 GLU A O 1
ATOM 950 N N . SER A 1 115 ? 4.392 5.079 3.387 1.00 96.88 115 SER A N 1
ATOM 951 C CA . SER A 1 115 ? 3.893 5.485 2.072 1.00 96.88 115 SER A CA 1
ATOM 952 C C . SER A 1 115 ? 4.663 6.698 1.529 1.00 96.88 115 SER A C 1
ATOM 954 O O . SER A 1 115 ? 5.148 6.683 0.394 1.00 96.88 115 SER A O 1
ATOM 956 N N . ALA A 1 116 ? 4.877 7.725 2.360 1.00 95.94 116 ALA A N 1
ATOM 957 C CA . ALA A 1 116 ? 5.669 8.897 1.994 1.00 95.94 116 ALA A CA 1
ATOM 958 C C . ALA A 1 116 ? 7.151 8.561 1.744 1.00 95.94 116 ALA A C 1
ATOM 960 O O . ALA A 1 116 ? 7.739 9.077 0.791 1.00 95.94 116 ALA A O 1
ATOM 961 N N . GLN A 1 117 ? 7.746 7.684 2.557 1.00 96.75 117 GLN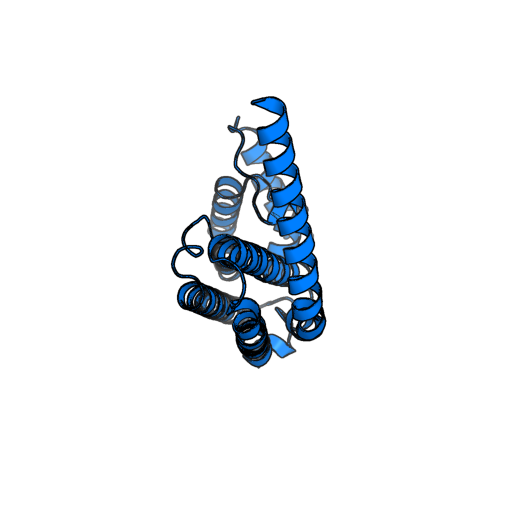 A N 1
ATOM 962 C CA . GLN A 1 117 ? 9.120 7.204 2.383 1.00 96.75 117 GLN A CA 1
ATOM 963 C C . GLN A 1 117 ? 9.298 6.482 1.044 1.00 96.75 117 GLN A C 1
ATOM 965 O O . GLN A 1 117 ? 10.202 6.823 0.281 1.00 96.75 117 GLN A O 1
ATOM 970 N N . ILE A 1 118 ? 8.413 5.537 0.727 1.00 96.00 118 ILE A N 1
ATOM 971 C CA . ILE A 1 118 ? 8.465 4.770 -0.522 1.00 96.00 118 ILE A CA 1
ATOM 972 C C . ILE A 1 118 ? 8.250 5.703 -1.724 1.00 96.00 118 ILE A C 1
ATOM 974 O O . ILE A 1 118 ? 8.995 5.647 -2.706 1.00 96.00 118 ILE A O 1
ATOM 978 N N . LYS A 1 119 ? 7.286 6.629 -1.639 1.00 94.50 119 LYS A N 1
ATOM 979 C CA . LYS A 1 119 ? 7.054 7.641 -2.681 1.00 94.50 119 LYS A CA 1
ATOM 980 C C . LYS A 1 119 ? 8.287 8.518 -2.909 1.00 94.50 119 LYS A C 1
ATOM 982 O O . LYS A 1 119 ? 8.648 8.785 -4.058 1.00 94.50 119 LYS A O 1
ATOM 987 N N . ALA A 1 120 ? 8.948 8.957 -1.838 1.00 94.31 120 ALA A N 1
ATOM 988 C CA . ALA A 1 120 ? 10.169 9.754 -1.920 1.00 94.31 120 ALA A CA 1
ATOM 989 C C . ALA A 1 120 ? 11.332 8.962 -2.539 1.00 94.31 120 ALA A C 1
ATOM 991 O O . ALA A 1 120 ? 12.041 9.499 -3.391 1.00 94.31 120 ALA A O 1
ATOM 992 N N . PHE A 1 121 ? 11.485 7.685 -2.173 1.00 95.38 121 PHE A N 1
ATOM 993 C CA . PHE A 1 121 ? 12.450 6.768 -2.779 1.00 95.38 121 PHE A CA 1
ATOM 994 C C . PHE A 1 121 ? 12.266 6.688 -4.301 1.00 95.38 121 PHE A C 1
ATOM 996 O O . PHE A 1 121 ? 13.173 7.044 -5.051 1.00 95.38 121 PHE A O 1
ATOM 1003 N N . PHE A 1 122 ? 11.071 6.342 -4.777 1.00 94.50 122 PHE A N 1
ATOM 1004 C CA . PHE A 1 122 ? 10.820 6.235 -6.214 1.00 94.50 122 PHE A CA 1
ATOM 1005 C C . PHE A 1 122 ? 10.928 7.572 -6.956 1.00 94.50 122 PHE A C 1
ATOM 1007 O O . PHE A 1 122 ? 11.417 7.614 -8.084 1.00 94.50 122 PHE A O 1
ATOM 1014 N N . THR A 1 123 ? 10.530 8.677 -6.319 1.00 93.06 123 THR A N 1
ATOM 1015 C CA . THR A 1 123 ? 10.703 10.026 -6.883 1.00 93.06 123 THR A CA 1
ATOM 1016 C C . THR A 1 123 ? 12.180 10.373 -7.063 1.00 93.06 123 THR A C 1
ATOM 1018 O O . THR A 1 123 ? 12.534 11.021 -8.044 1.00 93.06 123 THR A O 1
ATOM 1021 N N . ARG A 1 124 ? 13.049 9.935 -6.144 1.00 93.81 124 ARG A N 1
ATOM 1022 C CA . ARG A 1 124 ? 14.501 10.125 -6.233 1.00 93.81 124 ARG A CA 1
ATOM 1023 C C . ARG A 1 124 ? 15.120 9.285 -7.352 1.00 93.81 124 ARG A C 1
ATOM 1025 O O . ARG A 1 124 ? 15.965 9.805 -8.073 1.00 93.81 124 ARG A O 1
ATOM 1032 N N . ILE A 1 125 ? 14.685 8.033 -7.514 1.00 92.56 125 ILE A N 1
ATOM 1033 C CA . ILE A 1 125 ? 15.197 7.122 -8.552 1.00 92.56 125 ILE A CA 1
ATOM 1034 C C . ILE A 1 125 ? 14.732 7.537 -9.957 1.00 92.56 125 ILE A C 1
ATOM 1036 O O . ILE A 1 125 ? 15.544 7.620 -10.875 1.00 92.56 125 ILE A O 1
ATOM 1040 N N . ALA A 1 126 ? 13.441 7.836 -10.135 1.00 90.88 126 ALA A N 1
ATOM 1041 C CA . ALA A 1 126 ? 12.866 8.209 -11.429 1.00 90.88 126 ALA A CA 1
ATOM 1042 C C . ALA A 1 126 ? 11.867 9.382 -11.301 1.00 90.88 126 ALA A C 1
ATOM 1044 O O . ALA A 1 126 ? 10.644 9.184 -11.316 1.00 90.88 126 ALA A O 1
ATOM 1045 N N . PRO A 1 127 ? 12.350 10.642 -11.258 1.00 87.06 127 PRO A N 1
ATOM 1046 C CA . PRO A 1 127 ? 11.513 11.827 -11.013 1.00 87.06 127 PRO A CA 1
ATOM 1047 C C . PRO A 1 127 ? 10.393 12.070 -12.038 1.00 87.06 127 PRO A C 1
ATOM 1049 O O . PRO A 1 127 ? 9.445 12.815 -11.773 1.00 87.06 127 PRO A O 1
ATOM 1052 N N . LYS A 1 128 ? 10.519 11.494 -13.240 1.00 82.06 128 LYS A N 1
ATOM 1053 C CA . LYS A 1 128 ? 9.545 11.635 -14.333 1.00 82.06 128 LYS A CA 1
ATOM 1054 C C . LYS A 1 128 ? 8.399 10.623 -14.249 1.00 82.06 128 LYS A C 1
ATOM 1056 O O . LYS A 1 128 ? 7.343 10.894 -14.812 1.00 82.06 128 LYS A O 1
ATOM 1061 N N . VAL A 1 129 ? 8.598 9.509 -13.543 1.00 81.25 129 VAL A N 1
ATOM 1062 C CA . VAL A 1 129 ? 7.628 8.408 -13.427 1.00 81.25 129 VAL A CA 1
ATOM 1063 C C . VAL A 1 129 ? 6.655 8.643 -12.269 1.00 81.25 129 VAL A C 1
ATOM 1065 O O . VAL A 1 129 ? 5.459 8.427 -12.416 1.00 81.25 129 VAL A O 1
ATOM 1068 N N . ALA A 1 130 ? 7.139 9.173 -11.142 1.00 62.38 130 ALA A N 1
ATOM 1069 C CA . ALA A 1 130 ? 6.420 9.230 -9.861 1.00 62.38 130 ALA A CA 1
ATOM 1070 C C . ALA A 1 130 ? 5.195 10.184 -9.780 1.00 62.38 130 ALA A C 1
ATOM 1072 O O . ALA A 1 130 ? 4.758 10.527 -8.682 1.00 62.38 130 ALA A O 1
ATOM 1073 N N . LYS A 1 131 ? 4.656 10.671 -10.908 1.00 60.41 131 LYS A N 1
ATOM 1074 C CA . LYS A 1 131 ? 3.658 11.762 -10.939 1.00 60.41 131 LYS A CA 1
ATOM 1075 C C . LYS A 1 131 ? 2.222 11.358 -11.292 1.00 60.41 131 LYS A C 1
ATOM 1077 O O . LYS A 1 131 ? 1.336 12.183 -11.090 1.00 60.41 131 LYS A O 1
ATOM 1082 N N . PHE A 1 132 ? 1.969 10.152 -11.799 1.00 53.69 132 PHE A N 1
ATOM 1083 C CA . PHE A 1 132 ? 0.612 9.716 -12.156 1.00 53.69 132 PHE A CA 1
ATOM 1084 C C . PHE A 1 132 ? 0.018 8.815 -11.077 1.00 53.69 132 PHE A C 1
ATOM 1086 O O . PHE A 1 132 ? 0.703 7.900 -10.636 1.00 53.69 132 PHE A O 1
ATOM 1093 N N . ASP A 1 133 ? -1.219 9.138 -10.668 1.00 62.38 133 ASP A N 1
ATOM 1094 C CA . ASP A 1 133 ? -2.137 8.386 -9.789 1.00 62.38 133 ASP A CA 1
ATOM 1095 C C . ASP A 1 133 ? -1.463 7.264 -8.991 1.00 62.38 133 ASP A C 1
ATOM 1097 O O . ASP A 1 133 ? -1.584 6.072 -9.276 1.00 62.38 133 ASP A O 1
ATOM 1101 N N . SER A 1 134 ? -0.610 7.696 -8.063 1.00 74.62 134 SER A N 1
ATOM 1102 C CA . SER A 1 134 ? 0.386 6.819 -7.476 1.00 74.62 134 SER A CA 1
ATOM 1103 C C . SER A 1 134 ? -0.296 5.798 -6.569 1.00 74.62 134 SER A C 1
ATOM 1105 O O . SER A 1 134 ? -1.153 6.179 -5.767 1.00 74.62 134 SER A O 1
ATOM 1107 N N . PRO A 1 135 ? 0.121 4.524 -6.589 1.00 85.44 135 PRO A N 1
ATOM 1108 C CA . PRO A 1 135 ? -0.451 3.503 -5.716 1.00 85.44 135 PRO A CA 1
ATOM 1109 C C . PRO A 1 135 ? -0.336 3.835 -4.217 1.00 85.44 135 PRO A C 1
ATOM 1111 O O . PRO A 1 135 ? -1.118 3.355 -3.397 1.00 85.44 135 PRO A O 1
ATOM 1114 N N . PHE A 1 136 ? 0.592 4.722 -3.855 1.00 91.19 136 PHE A N 1
ATOM 1115 C CA . PHE A 1 136 ? 0.763 5.252 -2.503 1.00 91.19 136 PHE A CA 1
ATOM 1116 C C . PHE A 1 136 ? -0.413 6.142 -2.053 1.00 91.19 136 PHE A C 1
ATOM 1118 O O . PHE A 1 136 ? -0.700 6.228 -0.862 1.00 91.19 136 PHE A O 1
ATOM 1125 N N . GLU A 1 137 ? -1.166 6.742 -2.981 1.00 92.19 137 GLU A N 1
ATOM 1126 C CA . GLU A 1 137 ? -2.395 7.482 -2.661 1.00 92.19 137 GLU A CA 1
ATOM 1127 C C . GLU A 1 137 ? -3.545 6.555 -2.243 1.00 92.19 137 GLU A C 1
ATOM 1129 O O . GLU A 1 137 ? -4.416 6.965 -1.473 1.00 92.19 137 GLU A O 1
ATOM 1134 N N . ILE A 1 138 ? -3.557 5.302 -2.717 1.00 93.75 138 ILE A N 1
ATOM 1135 C CA . ILE A 1 138 ? -4.490 4.274 -2.231 1.00 93.75 138 ILE A CA 1
ATOM 1136 C C . ILE A 1 138 ? -4.118 3.906 -0.797 1.00 93.75 138 ILE A C 1
ATOM 1138 O O . ILE A 1 138 ? -4.980 3.929 0.075 1.00 93.75 138 ILE A O 1
ATOM 1142 N N . ILE A 1 139 ? -2.834 3.647 -0.528 1.00 96.19 139 ILE A N 1
ATOM 1143 C CA . ILE A 1 139 ? -2.339 3.347 0.826 1.00 96.19 139 ILE A CA 1
ATOM 1144 C C . ILE A 1 139 ? -2.720 4.467 1.803 1.00 96.19 139 ILE A C 1
ATOM 1146 O O . ILE A 1 139 ? -3.235 4.191 2.887 1.00 96.19 139 ILE A O 1
ATOM 1150 N N . ASN A 1 140 ? -2.538 5.728 1.398 1.00 95.88 140 ASN A N 1
ATOM 1151 C CA . ASN A 1 140 ? -2.928 6.882 2.207 1.00 95.88 140 ASN A CA 1
ATOM 1152 C C . ASN A 1 140 ? -4.436 6.896 2.480 1.00 95.88 140 ASN A C 1
ATOM 1154 O O . ASN A 1 140 ? -4.838 7.034 3.630 1.00 95.88 140 ASN A O 1
ATOM 1158 N N . ALA A 1 141 ? -5.270 6.694 1.455 1.00 95.31 141 ALA A N 1
ATOM 1159 C CA . ALA A 1 141 ? -6.724 6.661 1.619 1.00 95.31 141 ALA A CA 1
ATOM 1160 C C . ALA A 1 141 ? -7.177 5.554 2.589 1.00 95.31 141 ALA A C 1
ATOM 1162 O O . ALA A 1 141 ? -8.030 5.787 3.442 1.00 95.31 141 ALA A O 1
ATOM 1163 N N . LEU A 1 142 ? -6.567 4.368 2.517 1.00 96.31 142 LEU A N 1
ATOM 1164 C CA . LEU A 1 142 ? -6.854 3.272 3.446 1.00 96.31 142 LEU A CA 1
ATOM 1165 C C . LEU A 1 142 ? -6.410 3.595 4.882 1.00 96.31 142 LEU A C 1
ATOM 1167 O O . LEU A 1 142 ? -7.086 3.213 5.837 1.00 96.31 142 LEU A O 1
ATOM 1171 N N . ALA A 1 143 ? -5.295 4.311 5.052 1.00 96.56 143 ALA A N 1
ATOM 1172 C CA . ALA A 1 143 ? -4.833 4.763 6.362 1.00 96.56 143 ALA A CA 1
ATOM 1173 C C . ALA A 1 143 ? -5.767 5.815 6.986 1.00 96.56 143 ALA A C 1
ATOM 1175 O O . ALA A 1 143 ? -5.973 5.792 8.200 1.00 96.56 143 ALA A O 1
ATOM 1176 N N . GLU A 1 144 ? -6.365 6.700 6.181 1.00 95.12 144 GLU A N 1
ATOM 1177 C CA . GLU A 1 144 ? -7.379 7.652 6.657 1.00 95.12 144 GLU A CA 1
ATOM 1178 C C . GLU A 1 144 ? -8.619 6.921 7.198 1.00 95.12 144 GLU A C 1
ATOM 1180 O O . GLU A 1 144 ? -9.011 7.155 8.342 1.00 95.12 144 GLU A O 1
ATOM 1185 N N . VAL A 1 145 ? -9.140 5.934 6.454 1.00 95.38 145 VAL A N 1
ATOM 1186 C CA . VAL A 1 145 ? -10.241 5.065 6.919 1.00 95.38 145 VAL A CA 1
ATOM 1187 C C . VAL A 1 145 ? -9.869 4.339 8.220 1.00 95.38 145 VAL A C 1
ATOM 1189 O O . VAL A 1 145 ? -10.697 4.186 9.121 1.00 95.38 145 VAL A O 1
ATOM 1192 N N . LEU A 1 146 ? -8.616 3.894 8.355 1.00 94.94 146 LEU A N 1
ATOM 1193 C CA . LEU A 1 146 ? -8.155 3.170 9.539 1.00 94.94 146 LEU A CA 1
ATOM 1194 C C . LEU A 1 146 ? -8.201 4.028 10.813 1.00 94.94 146 LEU A C 1
ATOM 1196 O O . LEU A 1 146 ? -8.655 3.533 11.843 1.00 94.94 146 LEU A O 1
ATOM 1200 N N . LYS A 1 147 ? -7.761 5.293 10.758 1.00 94.31 147 LYS A N 1
ATOM 1201 C CA . LYS A 1 147 ? -7.717 6.192 11.933 1.00 94.31 147 LYS A CA 1
ATOM 1202 C C . LYS A 1 147 ? -8.996 6.994 12.174 1.00 94.31 147 LYS A C 1
ATOM 1204 O O . LYS A 1 147 ? -9.027 7.772 13.123 1.00 94.31 147 LYS A O 1
ATOM 1209 N N . CYS A 1 148 ? -10.018 6.846 11.333 1.00 94.12 148 CYS A N 1
ATOM 1210 C CA . CYS A 1 148 ? -11.283 7.550 11.508 1.00 94.12 148 CYS A CA 1
ATOM 1211 C C . CYS A 1 148 ? -11.916 7.198 12.870 1.00 94.12 148 CYS A C 1
ATOM 1213 O O . CYS A 1 148 ? -12.081 6.022 13.194 1.00 94.12 148 CYS A O 1
ATOM 1215 N N . GLU A 1 149 ? -12.213 8.193 13.702 1.00 88.81 149 GLU A N 1
ATOM 1216 C CA . GLU A 1 149 ? -12.678 7.981 15.082 1.00 88.81 149 GLU A CA 1
ATOM 1217 C C . GLU A 1 149 ? -14.199 7.800 15.163 1.00 88.81 149 GLU A C 1
ATOM 1219 O O . GLU A 1 149 ? -14.686 6.939 15.893 1.00 88.81 149 GLU A O 1
ATOM 1224 N N . ASP A 1 150 ? -14.929 8.584 14.373 1.00 87.56 150 ASP A N 1
ATOM 1225 C CA . ASP A 1 150 ? -16.386 8.680 14.384 1.00 87.56 150 ASP A CA 1
ATOM 1226 C C . ASP A 1 150 ? -17.012 7.706 13.367 1.00 87.56 150 ASP A C 1
ATOM 1228 O O . ASP A 1 150 ? -16.590 7.631 12.212 1.00 87.56 150 ASP A O 1
ATOM 1232 N N . ALA A 1 151 ? -18.026 6.947 13.791 1.00 76.56 151 ALA A N 1
ATOM 1233 C CA . ALA A 1 151 ? -18.711 5.966 12.952 1.00 76.56 151 ALA A CA 1
ATOM 1234 C C . ALA A 1 151 ? -19.506 6.597 11.791 1.00 76.56 151 ALA A C 1
ATOM 1236 O O . ALA A 1 151 ? -19.585 5.999 10.715 1.00 76.56 151 ALA A O 1
ATOM 1237 N N . GLU A 1 152 ? -20.067 7.796 11.973 1.00 79.00 152 GLU A N 1
ATOM 1238 C CA . GLU A 1 152 ? -20.735 8.539 10.900 1.00 79.00 152 GLU A CA 1
ATOM 1239 C C . GLU A 1 152 ? -19.705 9.003 9.863 1.00 79.00 152 GLU A C 1
ATOM 1241 O O . GLU A 1 152 ? -19.903 8.811 8.660 1.00 79.00 152 GLU A O 1
ATOM 1246 N N . MET A 1 153 ? -18.551 9.503 10.318 1.00 89.12 153 MET A N 1
ATOM 1247 C CA . MET A 1 153 ? -17.444 9.895 9.434 1.00 89.12 153 MET A CA 1
ATOM 1248 C C . MET A 1 153 ? -16.826 8.695 8.710 1.00 89.12 153 MET A C 1
ATOM 1250 O O . MET A 1 153 ? -16.455 8.810 7.544 1.00 89.12 153 MET A O 1
ATOM 1254 N N . LEU A 1 154 ? -16.792 7.518 9.343 1.00 92.06 154 LEU A N 1
ATOM 1255 C CA . LEU A 1 154 ? -16.286 6.297 8.718 1.00 92.06 154 LEU A CA 1
ATOM 1256 C C . LEU A 1 154 ? -17.096 5.929 7.469 1.00 92.06 154 LEU A C 1
ATOM 1258 O O . LEU A 1 154 ? -16.520 5.554 6.450 1.00 92.06 154 LEU A O 1
ATOM 1262 N N . SER A 1 155 ? -18.424 6.070 7.518 1.00 91.44 155 SER A N 1
ATOM 1263 C CA . SER A 1 155 ? -19.272 5.828 6.345 1.00 91.44 155 SER A CA 1
ATOM 1264 C C . SER A 1 155 ? -18.959 6.800 5.199 1.00 91.44 155 SER A C 1
ATOM 1266 O O . SER A 1 155 ? -18.850 6.378 4.047 1.00 91.44 155 SER A O 1
ATOM 1268 N N . LEU A 1 156 ? -18.718 8.076 5.517 1.00 91.38 156 LEU A N 1
ATOM 1269 C CA . LEU A 1 156 ? -18.330 9.100 4.548 1.00 91.38 156 LEU A CA 1
ATOM 1270 C C . LEU A 1 156 ? -16.960 8.807 3.917 1.00 91.38 156 LEU A C 1
ATOM 1272 O O . LEU A 1 156 ? -16.810 8.927 2.702 1.00 91.38 156 LEU A O 1
ATOM 1276 N N . ASP A 1 157 ? -15.978 8.374 4.708 1.00 93.50 157 ASP A N 1
ATOM 1277 C CA . ASP A 1 157 ? -14.655 7.997 4.200 1.00 93.50 157 ASP A CA 1
ATOM 1278 C C . ASP A 1 157 ? -14.729 6.791 3.253 1.00 93.50 157 ASP A C 1
ATOM 1280 O O . ASP A 1 157 ? -14.039 6.756 2.232 1.00 93.50 157 ASP A O 1
ATOM 1284 N N . LEU A 1 158 ? -15.611 5.825 3.535 1.00 94.38 158 LEU A N 1
ATOM 1285 C CA . LEU A 1 158 ? -15.862 4.692 2.641 1.00 94.38 158 LEU A CA 1
ATOM 1286 C C . LEU A 1 158 ? -16.549 5.132 1.338 1.00 94.38 158 LEU A C 1
ATOM 1288 O O . LEU A 1 158 ? -16.166 4.650 0.271 1.00 94.38 158 LEU A O 1
ATOM 1292 N N . HIS A 1 159 ? -17.500 6.073 1.393 1.00 91.94 159 HIS A N 1
ATOM 1293 C CA . HIS A 1 159 ? -18.076 6.685 0.187 1.00 91.94 159 HIS A CA 1
ATOM 1294 C C . HIS A 1 159 ? -17.003 7.368 -0.658 1.00 91.94 159 HIS A C 1
ATOM 1296 O O . HIS A 1 159 ? -16.891 7.086 -1.849 1.00 91.94 159 HIS A O 1
ATOM 1302 N N . ASN A 1 160 ? -16.157 8.191 -0.035 1.00 91.88 160 ASN A N 1
ATOM 1303 C CA . ASN A 1 160 ? -15.054 8.868 -0.714 1.00 91.88 160 ASN A CA 1
ATOM 1304 C C . ASN A 1 160 ? -14.070 7.869 -1.346 1.00 91.88 160 ASN A C 1
ATOM 1306 O O . ASN A 1 160 ? -13.568 8.101 -2.449 1.00 91.88 160 ASN A O 1
ATOM 1310 N N . LEU A 1 161 ? -13.807 6.741 -0.676 1.00 93.25 161 LEU A N 1
ATOM 1311 C CA . LEU A 1 161 ? -12.948 5.681 -1.200 1.00 93.25 161 LEU A CA 1
ATOM 1312 C C . LEU A 1 161 ? -13.550 5.026 -2.452 1.00 93.25 161 LEU A C 1
ATOM 1314 O O . LEU A 1 161 ? -12.832 4.841 -3.432 1.00 93.25 161 LEU A O 1
ATOM 1318 N N . ILE A 1 162 ? -14.850 4.715 -2.448 1.00 92.81 162 ILE A N 1
ATOM 1319 C CA . ILE A 1 162 ? -15.559 4.140 -3.607 1.00 92.81 162 ILE A CA 1
ATOM 1320 C C . ILE A 1 162 ? -15.690 5.159 -4.743 1.00 92.81 162 ILE A C 1
ATOM 1322 O O . ILE A 1 162 ? -15.606 4.804 -5.919 1.00 92.81 162 ILE A O 1
ATOM 1326 N N . ASP A 1 163 ? -15.906 6.432 -4.419 1.00 89.44 163 ASP A N 1
ATOM 1327 C CA . ASP A 1 163 ? -15.935 7.530 -5.387 1.00 89.44 163 ASP A CA 1
ATOM 1328 C C . ASP A 1 163 ? -14.595 7.663 -6.109 1.00 89.44 163 ASP A C 1
ATOM 1330 O O . ASP A 1 163 ? -14.565 7.790 -7.335 1.00 89.44 163 ASP A O 1
ATOM 1334 N N . LYS A 1 164 ? -13.488 7.570 -5.364 1.00 89.19 164 LYS A N 1
ATOM 1335 C CA . LYS A 1 164 ? -12.137 7.662 -5.921 1.00 89.19 164 LYS A CA 1
ATOM 1336 C C . LYS A 1 164 ? -11.702 6.389 -6.652 1.00 89.19 164 LYS A C 1
ATOM 1338 O O . LYS A 1 164 ? -11.044 6.493 -7.683 1.00 89.19 164 LYS A O 1
ATOM 1343 N N . TYR A 1 165 ? -12.078 5.210 -6.153 1.00 90.81 165 TYR A N 1
ATOM 1344 C CA . TYR A 1 165 ? -11.682 3.913 -6.712 1.00 90.81 165 TYR A CA 1
ATOM 1345 C C . TYR A 1 165 ? -12.899 2.991 -6.907 1.00 90.81 165 TYR A C 1
ATOM 1347 O O . TYR A 1 165 ? -13.174 2.130 -6.069 1.00 90.81 165 TYR A O 1
ATOM 1355 N N . PRO A 1 166 ? -13.640 3.132 -8.022 1.00 89.94 166 PRO A N 1
ATOM 1356 C CA . PRO A 1 166 ? -14.878 2.380 -8.253 1.00 89.94 166 PRO A CA 1
ATOM 1357 C C . PRO A 1 166 ? -14.699 0.866 -8.429 1.00 89.94 166 PRO A C 1
ATOM 1359 O O . PRO A 1 166 ? -15.684 0.135 -8.442 1.00 89.94 166 PRO A O 1
ATOM 1362 N N . ASP A 1 167 ? -13.464 0.390 -8.600 1.00 90.88 167 ASP A N 1
ATOM 1363 C CA . ASP A 1 167 ? -13.117 -1.031 -8.676 1.00 90.88 167 ASP A CA 1
ATOM 1364 C C . ASP A 1 167 ? -12.839 -1.669 -7.302 1.00 90.88 167 ASP A C 1
ATOM 1366 O O . ASP A 1 167 ? -12.501 -2.853 -7.228 1.00 90.88 167 ASP A O 1
ATOM 1370 N N . VAL A 1 168 ? -13.007 -0.921 -6.204 1.00 93.12 168 VAL A N 1
ATOM 1371 C CA . VAL A 1 168 ? -13.002 -1.480 -4.848 1.00 93.12 168 VAL A CA 1
ATOM 1372 C C . VAL A 1 168 ? -14.212 -2.399 -4.645 1.00 93.12 168 VAL A C 1
ATOM 1374 O O . VAL A 1 168 ? -15.345 -2.064 -4.989 1.00 93.12 168 VAL A O 1
ATOM 1377 N N . THR A 1 169 ? -13.986 -3.585 -4.083 1.00 93.56 169 THR A N 1
ATOM 1378 C CA . THR A 1 169 ? -15.033 -4.593 -3.891 1.00 93.56 169 THR A CA 1
ATOM 1379 C C . THR A 1 169 ? -15.583 -4.558 -2.467 1.00 93.56 169 THR A C 1
ATOM 1381 O O . THR A 1 169 ? -14.938 -4.067 -1.538 1.00 93.56 169 THR A O 1
ATOM 1384 N N . GLN A 1 170 ? -16.763 -5.153 -2.268 1.00 94.81 170 GLN A N 1
ATOM 1385 C CA . GLN A 1 170 ? -17.335 -5.359 -0.935 1.00 94.81 170 GLN A CA 1
ATOM 1386 C C . GLN A 1 170 ? -16.372 -6.112 0.003 1.00 94.81 170 GLN A C 1
ATOM 1388 O O . GLN A 1 170 ? -16.315 -5.814 1.198 1.00 94.81 170 GLN A O 1
ATOM 1393 N N . ASP A 1 171 ? -15.605 -7.069 -0.528 1.00 95.00 171 ASP A N 1
ATOM 1394 C CA . ASP A 1 171 ? -14.620 -7.814 0.255 1.00 95.00 171 ASP A CA 1
ATOM 1395 C C . ASP A 1 171 ? -13.459 -6.912 0.695 1.00 95.00 171 ASP A C 1
ATOM 1397 O O . ASP A 1 171 ? -13.149 -6.877 1.883 1.00 95.00 171 ASP A O 1
ATOM 1401 N N . HIS A 1 172 ? -12.910 -6.079 -0.201 1.00 96.06 172 HIS A N 1
ATOM 1402 C CA . HIS A 1 172 ? -11.862 -5.112 0.159 1.00 96.06 172 HIS A CA 1
ATOM 1403 C C . HIS A 1 172 ? -12.298 -4.193 1.308 1.00 96.06 172 HIS A C 1
ATOM 1405 O O . HIS A 1 172 ? -11.564 -4.030 2.283 1.00 96.06 172 HIS A O 1
ATOM 1411 N N . LEU A 1 173 ? -13.511 -3.637 1.234 1.00 95.94 173 LEU A N 1
ATOM 1412 C CA . LEU A 1 173 ? -14.056 -2.777 2.291 1.00 95.94 173 LEU A CA 1
ATOM 1413 C C . LEU A 1 173 ? -14.238 -3.551 3.604 1.00 95.94 173 LEU A C 1
ATOM 1415 O O . LEU A 1 173 ? -13.877 -3.063 4.674 1.00 95.94 173 LEU A O 1
ATOM 1419 N N . THR A 1 174 ? -14.736 -4.786 3.525 1.00 95.50 174 THR A N 1
ATOM 1420 C CA . THR A 1 174 ? -14.915 -5.658 4.694 1.00 95.50 174 THR A CA 1
ATOM 1421 C C . THR A 1 174 ? -13.582 -5.944 5.385 1.00 95.50 174 THR A C 1
ATOM 1423 O O . THR A 1 174 ? -13.500 -5.838 6.609 1.00 95.50 174 THR A O 1
ATOM 1426 N N . GLN A 1 175 ? -12.529 -6.273 4.630 1.00 95.75 175 GLN A N 1
ATOM 1427 C CA . GLN A 1 175 ? -11.200 -6.531 5.191 1.00 95.75 175 GLN A CA 1
ATOM 1428 C C . GLN A 1 175 ? -10.578 -5.273 5.804 1.00 95.75 175 GLN A C 1
ATOM 1430 O O . GLN A 1 175 ? -10.026 -5.336 6.904 1.00 95.75 175 GLN A O 1
ATOM 1435 N N . LEU A 1 176 ? -10.715 -4.127 5.130 1.00 95.75 176 LEU A N 1
ATOM 1436 C CA . LEU A 1 176 ? -10.218 -2.840 5.611 1.00 95.75 176 LEU A CA 1
ATOM 1437 C C . LEU A 1 176 ? -10.843 -2.457 6.955 1.00 95.75 176 LEU A C 1
ATOM 1439 O O . LEU A 1 176 ? -10.133 -2.114 7.896 1.00 95.75 176 LEU A O 1
ATOM 1443 N N . ILE A 1 177 ? -12.168 -2.547 7.075 1.00 94.38 177 ILE A N 1
ATOM 1444 C CA . ILE A 1 177 ? -12.853 -2.211 8.328 1.00 94.38 177 ILE A CA 1
ATOM 1445 C C . ILE A 1 177 ? -12.539 -3.264 9.397 1.00 94.38 177 ILE A C 1
ATOM 1447 O O . ILE A 1 177 ? -12.326 -2.929 10.559 1.00 94.38 177 ILE A O 1
ATOM 1451 N N . ALA A 1 178 ? -12.423 -4.540 9.022 1.00 92.75 178 ALA A N 1
ATOM 1452 C CA . ALA A 1 178 ? -12.062 -5.598 9.959 1.00 92.75 178 ALA A CA 1
ATOM 1453 C C . ALA A 1 178 ? -10.652 -5.437 10.566 1.00 92.75 178 ALA A C 1
ATOM 1455 O O . ALA A 1 178 ? -10.409 -5.983 11.646 1.00 92.75 178 ALA A O 1
ATOM 1456 N N . LEU A 1 179 ? -9.749 -4.693 9.914 1.00 92.69 179 LEU A N 1
ATOM 1457 C CA . LEU A 1 179 ? -8.439 -4.304 10.453 1.00 92.69 179 LEU A CA 1
ATOM 1458 C C . LEU A 1 179 ? -8.568 -3.367 11.669 1.00 92.69 179 LEU A C 1
ATOM 1460 O O . LEU A 1 179 ? -7.702 -3.371 12.543 1.00 92.69 179 LEU A O 1
ATOM 1464 N N . ARG A 1 180 ? -9.663 -2.601 11.769 1.00 92.38 180 ARG A N 1
ATOM 1465 C CA . ARG A 1 180 ? -9.920 -1.688 12.891 1.00 92.38 180 ARG A CA 1
ATOM 1466 C C . ARG A 1 180 ? -10.285 -2.408 14.186 1.00 92.38 180 ARG A C 1
ATOM 1468 O O . ARG A 1 180 ? -10.066 -1.859 15.244 1.00 92.38 180 ARG A O 1
ATOM 1475 N N . GLY A 1 181 ? -10.838 -3.619 14.144 1.00 90.62 181 GLY A N 1
ATOM 1476 C CA . GLY A 1 181 ? -11.074 -4.432 15.350 1.00 90.62 181 GLY A CA 1
ATOM 1477 C C . GLY A 1 181 ? -12.046 -3.882 16.409 1.00 90.62 181 GLY A C 1
ATOM 1478 O O . GLY A 1 181 ? -12.264 -4.574 17.401 1.00 90.62 181 GLY A O 1
ATOM 1479 N N . ASP A 1 182 ? -12.618 -2.695 16.216 1.00 91.38 182 ASP A N 1
ATOM 1480 C CA . ASP A 1 182 ? -13.575 -2.029 17.108 1.00 91.38 182 ASP A CA 1
ATOM 1481 C C . ASP A 1 182 ? -15.033 -2.384 16.795 1.00 91.38 182 ASP A C 1
ATOM 1483 O O . ASP A 1 182 ? -15.905 -2.201 17.637 1.00 91.38 182 ASP A O 1
ATOM 1487 N N . LEU A 1 183 ? -15.288 -2.917 15.597 1.00 91.12 183 LEU A N 1
ATOM 1488 C CA . LEU A 1 183 ? -16.610 -3.320 15.128 1.00 91.12 183 LEU A CA 1
ATOM 1489 C C . LEU A 1 183 ? -16.760 -4.845 15.120 1.00 91.12 183 LEU A C 1
ATOM 1491 O O . LEU A 1 183 ? -15.857 -5.599 14.732 1.00 91.12 183 LEU A O 1
ATOM 1495 N N . SER A 1 184 ? -17.942 -5.316 15.502 1.00 92.38 184 SER A N 1
ATOM 1496 C CA . SER A 1 184 ? -18.347 -6.711 15.356 1.00 92.38 184 SER A CA 1
ATOM 1497 C C . SER A 1 184 ? -18.511 -7.097 13.882 1.00 92.38 184 SER A C 1
ATOM 1499 O O . SER A 1 184 ? -18.710 -6.267 12.996 1.00 92.38 184 SER A O 1
ATOM 1501 N N . LYS A 1 185 ? -18.484 -8.403 13.589 1.00 91.81 185 LYS A N 1
ATOM 1502 C CA . LYS A 1 185 ? -18.657 -8.907 12.212 1.00 91.81 185 LYS A CA 1
ATOM 1503 C C . LYS A 1 185 ? -19.992 -8.488 11.577 1.00 91.81 185 LYS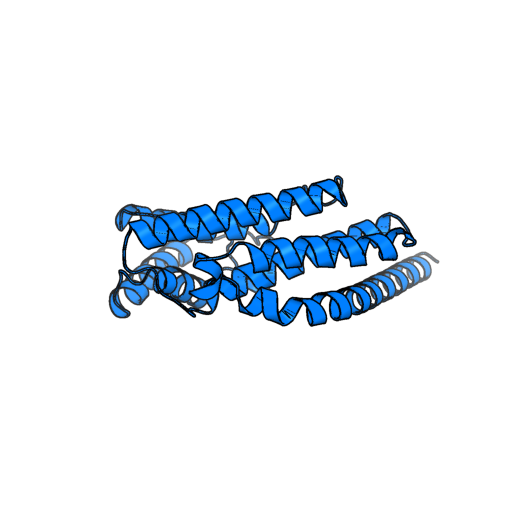 A C 1
ATOM 1505 O O . LYS A 1 185 ? -20.046 -8.359 10.357 1.00 91.81 185 LYS A O 1
ATOM 1510 N N . SER A 1 186 ? -21.053 -8.341 12.375 1.00 94.75 186 SER A N 1
ATOM 1511 C CA . SER A 1 186 ? -22.355 -7.852 11.907 1.00 94.75 186 SER A CA 1
ATOM 1512 C C . SER A 1 186 ? -22.295 -6.369 11.568 1.00 94.75 186 SER A C 1
ATOM 1514 O O . SER A 1 186 ? -22.651 -6.016 10.454 1.00 94.75 186 SER A O 1
ATOM 1516 N N . GLU A 1 187 ? -21.737 -5.535 12.450 1.00 94.00 187 GLU A N 1
ATOM 1517 C CA . GLU A 1 187 ? -21.615 -4.089 12.207 1.00 94.00 187 GLU A CA 1
ATOM 1518 C C . GLU A 1 187 ? -20.785 -3.790 10.956 1.00 94.00 187 GLU A C 1
ATOM 1520 O O . GLU A 1 187 ? -21.183 -2.966 10.136 1.00 94.00 187 GLU A O 1
ATOM 1525 N N . VAL A 1 188 ? -19.678 -4.517 10.750 1.00 93.88 188 VAL A N 1
ATOM 1526 C CA . VAL A 1 188 ? -18.885 -4.409 9.514 1.00 93.88 188 VAL A CA 1
ATOM 1527 C C . VAL A 1 188 ? -19.738 -4.743 8.290 1.00 93.88 188 VAL A C 1
ATOM 1529 O O . VAL A 1 188 ? -19.734 -4.001 7.312 1.00 93.88 188 VAL A O 1
ATOM 1532 N N . ARG A 1 189 ? -20.482 -5.855 8.323 1.00 94.19 189 ARG A N 1
ATOM 1533 C CA . ARG A 1 189 ? -21.315 -6.276 7.190 1.00 94.19 189 ARG A CA 1
ATOM 1534 C C . ARG A 1 189 ? -22.408 -5.257 6.887 1.00 94.19 189 ARG A C 1
ATOM 1536 O O . ARG A 1 189 ? -22.616 -4.946 5.715 1.00 94.19 189 ARG A O 1
ATOM 1543 N N . ASP A 1 190 ? -23.088 -4.769 7.914 1.00 93.75 190 ASP A N 1
ATOM 1544 C CA . ASP A 1 190 ? -24.208 -3.842 7.778 1.00 93.75 190 ASP A CA 1
ATOM 1545 C C . ASP A 1 190 ? -23.721 -2.502 7.218 1.00 93.75 190 ASP A C 1
ATOM 1547 O O . ASP A 1 190 ? -24.284 -2.005 6.243 1.00 93.75 190 ASP A O 1
ATOM 1551 N N . MET A 1 191 ? -22.601 -1.985 7.736 1.00 92.94 191 MET A N 1
ATOM 1552 C CA . MET A 1 191 ? -21.971 -0.760 7.244 1.00 92.94 191 MET A CA 1
ATOM 1553 C C . MET A 1 191 ? -21.534 -0.884 5.783 1.00 92.94 191 MET A C 1
ATOM 1555 O O . MET A 1 191 ? -21.887 -0.039 4.964 1.00 92.94 191 MET A O 1
ATOM 1559 N N . VAL A 1 192 ? -20.805 -1.944 5.421 1.00 94.44 192 VAL A N 1
ATOM 1560 C CA . VAL A 1 192 ? -20.359 -2.124 4.031 1.00 94.44 192 VAL A CA 1
ATOM 1561 C C . VAL A 1 192 ? -21.557 -2.295 3.094 1.00 94.44 192 VAL A C 1
ATOM 1563 O O . VAL A 1 192 ? -21.564 -1.734 2.002 1.00 94.44 192 VAL A O 1
ATOM 1566 N N . THR A 1 193 ? -22.582 -3.042 3.510 1.00 93.88 193 THR A N 1
ATOM 1567 C CA . THR A 1 193 ? -23.794 -3.241 2.702 1.00 93.88 193 THR A CA 1
ATOM 1568 C C . THR A 1 193 ? -24.517 -1.920 2.466 1.00 93.88 193 THR A C 1
ATOM 1570 O O . THR A 1 193 ? -24.876 -1.630 1.328 1.00 93.88 193 THR A O 1
ATOM 1573 N N . TYR A 1 194 ? -24.674 -1.106 3.512 1.00 91.69 194 TYR A N 1
ATOM 1574 C CA . TYR A 1 194 ? -25.258 0.229 3.418 1.00 91.69 194 TYR A CA 1
ATOM 1575 C C . TYR A 1 194 ? -24.495 1.107 2.418 1.00 91.69 194 TYR A C 1
ATOM 1577 O O . TYR A 1 194 ? -25.096 1.624 1.475 1.00 91.69 194 TYR A O 1
ATOM 1585 N N . VAL A 1 195 ? -23.168 1.200 2.571 1.00 91.81 195 VAL A N 1
ATOM 1586 C CA . VAL A 1 195 ? -22.324 2.041 1.714 1.00 91.81 195 VAL A CA 1
ATOM 1587 C C . VAL A 1 195 ? -22.368 1.562 0.256 1.00 91.81 195 VAL A C 1
ATOM 1589 O O . VAL A 1 195 ? -22.514 2.362 -0.662 1.00 91.81 195 VAL A O 1
ATOM 1592 N N . VAL A 1 196 ? -22.284 0.252 0.006 1.00 90.56 196 VAL A N 1
ATOM 1593 C CA . VAL A 1 196 ? -22.310 -0.295 -1.362 1.00 90.56 196 VAL A CA 1
ATOM 1594 C C . VAL A 1 196 ? -23.679 -0.100 -2.025 1.00 90.56 196 VAL A C 1
ATOM 1596 O O . VAL A 1 196 ? -23.744 0.230 -3.210 1.00 90.56 196 VAL A O 1
ATOM 1599 N N . GLN A 1 197 ? -24.780 -0.281 -1.289 1.00 88.31 197 GLN A N 1
ATOM 1600 C CA . GLN A 1 197 ? -26.134 -0.131 -1.835 1.00 88.31 197 GLN A CA 1
ATOM 1601 C C . GLN A 1 197 ? -26.455 1.309 -2.227 1.00 88.31 197 GLN A C 1
ATOM 1603 O O . GLN A 1 197 ? -27.063 1.528 -3.277 1.00 88.31 197 GLN A O 1
ATOM 1608 N N . SER A 1 198 ? -26.035 2.298 -1.435 1.00 84.38 198 SER A N 1
ATOM 1609 C CA . SER A 1 198 ? -26.265 3.696 -1.806 1.00 84.38 198 SER A CA 1
ATOM 1610 C C . SER A 1 198 ? -25.486 4.086 -3.066 1.00 84.38 198 SER A C 1
ATOM 1612 O O . SER A 1 198 ? -25.960 4.918 -3.839 1.00 84.38 198 SER A O 1
ATOM 1614 N N . GLU A 1 199 ? -24.344 3.444 -3.338 1.00 80.19 199 GLU A N 1
ATOM 1615 C CA . GLU A 1 199 ? -23.545 3.706 -4.538 1.00 80.19 199 GLU A CA 1
ATOM 1616 C C . GLU A 1 199 ? -24.057 3.028 -5.813 1.00 80.19 199 GLU A C 1
ATOM 1618 O O . GLU A 1 199 ? -23.890 3.584 -6.900 1.00 80.19 199 GLU A O 1
ATOM 1623 N N . GLN A 1 200 ? -24.758 1.893 -5.710 1.00 69.12 200 GLN A N 1
ATOM 1624 C CA . GLN A 1 200 ? -25.369 1.211 -6.866 1.00 69.12 200 GLN A CA 1
ATOM 1625 C C . GLN A 1 200 ? -26.425 2.061 -7.590 1.00 69.12 200 GLN A C 1
ATOM 1627 O O . GLN A 1 200 ? -26.742 1.806 -8.750 1.00 69.12 200 GLN A O 1
ATOM 1632 N N . THR A 1 201 ? -26.962 3.086 -6.926 1.00 63.72 201 THR A N 1
ATOM 1633 C CA . THR A 1 201 ? -27.959 3.995 -7.511 1.00 63.72 201 THR A CA 1
ATOM 1634 C C . THR A 1 201 ? -27.355 5.060 -8.435 1.00 63.72 201 THR A C 1
ATOM 1636 O O . THR A 1 201 ? -28.090 5.729 -9.164 1.00 63.72 201 THR A O 1
ATOM 1639 N N . LYS A 1 202 ? -26.023 5.216 -8.450 1.00 72.25 202 LYS A N 1
ATOM 1640 C CA . LYS A 1 202 ? -25.329 6.225 -9.259 1.00 72.25 202 LYS A CA 1
ATOM 1641 C C . LYS A 1 202 ? -24.860 5.614 -10.587 1.00 72.25 202 LYS A C 1
ATOM 1643 O O . LYS A 1 202 ? -23.972 4.767 -10.611 1.00 72.25 202 LYS A O 1
ATOM 1648 N N . ASN A 1 203 ? -25.398 6.086 -11.716 1.00 63.53 203 ASN A N 1
ATOM 1649 C CA . ASN A 1 203 ? -24.843 5.780 -13.043 1.00 63.53 203 ASN A CA 1
ATOM 1650 C C . ASN A 1 203 ? -23.469 6.449 -13.188 1.00 63.53 203 ASN A C 1
ATOM 1652 O O . ASN A 1 203 ? -23.389 7.675 -13.286 1.00 63.53 203 ASN A O 1
ATOM 1656 N N . ARG A 1 204 ? -22.393 5.655 -13.208 1.00 68.56 204 ARG A N 1
ATOM 1657 C CA . ARG A 1 204 ? -21.014 6.161 -13.272 1.00 68.56 204 ARG A CA 1
ATOM 1658 C C . ARG A 1 204 ? -20.370 5.914 -14.638 1.00 68.56 204 ARG A C 1
ATOM 1660 O O . ARG A 1 204 ? -20.577 4.848 -15.221 1.00 68.56 204 ARG A O 1
ATOM 1667 N N . PRO A 1 205 ? -19.569 6.867 -15.149 1.00 70.94 205 PRO A N 1
ATOM 1668 C CA . PRO A 1 205 ? -18.733 6.623 -16.314 1.00 70.94 205 PRO A CA 1
ATOM 1669 C C . PRO A 1 205 ? -17.644 5.583 -15.987 1.00 70.94 205 PRO A C 1
ATOM 1671 O O . PRO A 1 205 ? -17.293 5.410 -14.817 1.00 70.94 205 PRO A O 1
ATOM 1674 N N . PRO A 1 206 ? -17.077 4.904 -16.999 1.00 71.94 206 PRO A N 1
ATOM 1675 C CA . PRO A 1 206 ? -15.960 3.989 -16.793 1.00 71.94 206 PRO A CA 1
ATOM 1676 C C . PRO A 1 206 ? -14.767 4.739 -16.188 1.00 71.94 206 PRO A C 1
ATOM 1678 O O . PRO A 1 206 ? -14.250 5.675 -16.799 1.00 71.94 206 PRO A O 1
ATOM 1681 N N . ALA A 1 207 ? -14.340 4.331 -14.995 1.00 75.00 207 ALA A N 1
ATOM 1682 C CA . ALA A 1 207 ? -13.131 4.838 -14.358 1.00 75.00 207 ALA A CA 1
ATOM 1683 C C . ALA A 1 207 ? -11.914 3.981 -14.754 1.00 75.00 207 ALA A C 1
ATOM 1685 O O . ALA A 1 207 ? -12.075 2.790 -15.051 1.00 75.00 207 ALA A O 1
ATOM 1686 N N . PRO A 1 208 ? -10.696 4.555 -14.774 1.00 78.44 208 PRO A N 1
ATOM 1687 C CA . PRO A 1 208 ? -9.483 3.760 -14.908 1.00 78.44 208 PRO A CA 1
ATOM 1688 C C . PRO A 1 208 ? -9.392 2.739 -13.766 1.00 78.44 208 PRO A C 1
ATOM 1690 O O . PRO A 1 208 ? -9.775 3.019 -12.632 1.00 78.44 208 PRO A O 1
ATOM 1693 N N . LYS A 1 209 ? -8.901 1.539 -14.083 1.00 84.81 209 LYS A N 1
ATOM 1694 C CA . LYS A 1 209 ? -8.688 0.484 -13.088 1.00 84.81 209 LYS A CA 1
ATOM 1695 C C . LYS A 1 209 ? -7.579 0.893 -12.122 1.00 84.81 209 LYS A C 1
ATOM 1697 O O . LYS A 1 209 ? -6.533 1.362 -12.565 1.00 84.81 209 LYS A O 1
ATOM 1702 N N . SER A 1 210 ? -7.794 0.658 -10.833 1.00 88.69 210 SER A N 1
ATOM 1703 C CA . SER A 1 210 ? -6.799 0.857 -9.786 1.00 88.69 210 SER A CA 1
ATOM 1704 C C . SER A 1 210 ? -6.127 -0.473 -9.416 1.00 88.69 210 SER A C 1
ATOM 1706 O O . SER A 1 210 ? -6.358 -1.517 -10.042 1.00 88.69 210 SER A O 1
ATOM 1708 N N . ILE A 1 211 ? -5.286 -0.449 -8.376 1.00 89.69 211 ILE A N 1
ATOM 1709 C CA . ILE A 1 211 ? -4.696 -1.663 -7.801 1.00 89.69 211 ILE A CA 1
ATOM 1710 C C . ILE A 1 211 ? -5.770 -2.647 -7.335 1.00 89.69 211 ILE A C 1
ATOM 1712 O O . ILE A 1 211 ? -5.519 -3.847 -7.403 1.00 89.69 211 ILE A O 1
ATOM 1716 N N . PHE A 1 212 ? -6.952 -2.188 -6.906 1.00 91.06 212 PHE A N 1
ATOM 1717 C CA . PHE A 1 212 ? -8.001 -3.085 -6.414 1.00 91.06 212 PHE A CA 1
ATOM 1718 C C . PHE A 1 212 ? -8.398 -4.140 -7.449 1.00 91.06 212 PHE A C 1
ATOM 1720 O O . PHE A 1 212 ? -8.603 -5.289 -7.082 1.00 91.06 212 PHE A O 1
ATOM 1727 N N . SER A 1 213 ? -8.410 -3.808 -8.742 1.00 89.31 213 SER A N 1
ATOM 1728 C CA . SER A 1 213 ? -8.676 -4.784 -9.810 1.00 89.31 213 SER A CA 1
ATOM 1729 C C . SER A 1 213 ? -7.645 -5.919 -9.950 1.00 89.31 213 SER A C 1
ATOM 1731 O O . SER A 1 213 ? -7.868 -6.850 -10.724 1.00 89.31 213 SER A O 1
ATOM 1733 N N . GLN A 1 214 ? -6.510 -5.829 -9.254 1.00 86.62 214 GLN A N 1
ATOM 1734 C CA . GLN A 1 214 ? -5.399 -6.780 -9.319 1.00 86.62 214 GLN A CA 1
ATOM 1735 C C . GLN A 1 214 ? -5.209 -7.580 -8.022 1.00 86.62 214 GLN A C 1
ATOM 1737 O O . GLN A 1 214 ? -4.282 -8.400 -7.967 1.00 86.62 214 GLN A O 1
ATOM 1742 N N . LEU A 1 215 ? -5.996 -7.279 -6.984 1.00 85.38 215 LEU A N 1
ATOM 1743 C CA . LEU A 1 215 ? -5.926 -7.878 -5.649 1.00 85.38 215 LEU A CA 1
ATOM 1744 C C . LEU A 1 215 ? -6.853 -9.083 -5.501 1.00 85.38 215 LEU A C 1
ATOM 1746 O O . LEU A 1 215 ? -7.915 -9.104 -6.161 1.00 85.38 215 LEU A O 1
#

Radius of gyration: 19.22 Å; chains: 1; bounding box: 50×25×65 Å

Organism: Timema douglasi (NCBI:txid61478)

Secondary structure (DSSP, 8-state):
-HHHHHHHHHHHHHHHHHHHHHHHHHHHHHTHHHHHHTTSHHHHT-SHHHHHHHHHHHHHHHHGGGS-HHHHHHHHHHHHHHHHHHHHHHHHT-S----SHHHHHHHHHHHHHHHHHHHHHHHHH-TTTTTSS-HHHHHHHHHHHHH---HHHHHHHHHHHHHH-TT--HHHHHHHHHTT-SS-HHHHHHHHHHHHHHHHTS--PPPPP-GGGG-

InterPro domains:
  IPR010326 Exocyst complex component EXOC3/Sec6 [PF06046] (13-185)
  IPR010326 Exocyst complex component EXOC3/Sec6 [PTHR21292] (13-214)
  IPR042532 Exocyst complex component EXOC3/Sec6, C-terminal domain [G3DSA:1.10.357.70] (40-215)

pLDDT: mean 91.05, std 7.93, range [53.69, 98.06]

Foldseek 3Di:
DVVVVVVVVVVVVVVLVVVLCVLVVVLVVVLVVLLLCALAPNVLVDPVSLVVNLVSVVVSLVVVPPDDPVSSLVSLLVVQLVVLLSNLCSLLVPNAAQQDLVSLLSSLVVLLVSLVVVLVSSCVSPVPNSPPPGSSVLSNLLSCLSNDDDPVVNLVSVLVSCVVAVLADLSSQLSSVVNHNNDDSVRSNVSSVVSVVVCVVDDDDDDDHDSSNVD

Sequence (215 aa):
HLTILVFVIITVQQLRDEAAQFLLEEAFLDLELHFQDLVTSKWLASSIPVDTICVTLEDYFHDYVHLRLRNFDYVISEAQNLVGKKYVSAMLRKRISFKTYEERKEAALKILKESAQIKAFFTRIAPKVAKFDSPFEIINALAEVLKCEDAEMLSLDLHNLIDKYPDVTQDHLTQLIALRGDLSKSEVRDMVTYVVQSEQTKNRPPAPKSIFSQL